Protein AF-A0A839NKX3-F1 (afdb_monomer_lite)

Structure (mmCIF, N/CA/C/O backbone):
data_AF-A0A839NKX3-F1
#
_entry.id   AF-A0A839NKX3-F1
#
loop_
_atom_site.group_PDB
_atom_site.id
_atom_site.type_symbol
_atom_site.label_atom_id
_atom_site.label_alt_id
_atom_site.label_comp_id
_atom_site.label_asym_id
_atom_site.label_entity_id
_atom_site.label_seq_id
_atom_site.pdbx_PDB_ins_code
_atom_site.Cartn_x
_atom_site.Cartn_y
_atom_site.Cartn_z
_atom_site.occupancy
_atom_site.B_iso_or_equiv
_atom_site.auth_seq_id
_atom_site.auth_comp_id
_atom_site.auth_asym_id
_atom_site.auth_atom_id
_atom_site.pdbx_PDB_model_num
ATOM 1 N N . MET A 1 1 ? 9.392 -0.066 24.716 1.00 75.69 1 MET A N 1
ATOM 2 C CA . MET A 1 1 ? 7.990 -0.095 25.186 1.00 75.69 1 MET A CA 1
ATOM 3 C C . MET A 1 1 ? 7.773 -1.454 25.825 1.00 75.69 1 MET A C 1
ATOM 5 O O . MET A 1 1 ? 8.186 -2.434 25.232 1.00 75.69 1 MET A O 1
ATOM 9 N N . LYS A 1 2 ? 7.183 -1.567 27.022 1.00 82.44 2 LYS A N 1
ATOM 10 C CA . LYS A 1 2 ? 6.993 -2.903 27.617 1.00 82.44 2 LYS A CA 1
ATOM 11 C C . LYS A 1 2 ? 5.853 -3.642 26.907 1.00 82.44 2 LYS A C 1
ATOM 13 O O . LYS A 1 2 ? 4.707 -3.212 27.022 1.00 82.44 2 LYS A O 1
ATOM 18 N N . LEU A 1 3 ? 6.182 -4.738 26.223 1.00 92.69 3 LEU A N 1
ATOM 19 C CA . LEU A 1 3 ? 5.211 -5.624 25.579 1.00 92.69 3 LEU A CA 1
ATOM 20 C C . LEU A 1 3 ? 4.560 -6.566 26.607 1.00 92.69 3 LEU A C 1
ATOM 22 O O . LEU A 1 3 ? 5.266 -7.061 27.498 1.00 92.69 3 LEU A O 1
ATOM 26 N N . PRO A 1 4 ? 3.244 -6.819 26.504 1.00 93.94 4 PRO A N 1
ATOM 27 C CA . PRO A 1 4 ? 2.511 -7.634 27.464 1.00 93.94 4 PRO A CA 1
ATOM 28 C C . PRO A 1 4 ? 2.887 -9.122 27.349 1.00 93.94 4 PRO A C 1
ATOM 30 O O . PRO A 1 4 ? 3.344 -9.601 26.307 1.00 93.94 4 PRO A O 1
ATOM 33 N N . ASN A 1 5 ? 2.706 -9.880 28.432 1.00 93.81 5 ASN A N 1
ATOM 34 C CA . ASN A 1 5 ? 3.121 -11.283 28.522 1.00 93.81 5 ASN A CA 1
ATOM 35 C C . ASN A 1 5 ? 2.379 -12.181 27.524 1.00 93.81 5 ASN A C 1
ATOM 37 O O . ASN A 1 5 ? 2.935 -13.176 27.043 1.00 93.81 5 ASN A O 1
ATOM 41 N N . HIS A 1 6 ? 1.125 -11.850 27.209 1.00 92.62 6 HIS A N 1
ATOM 42 C CA . HIS A 1 6 ? 0.335 -12.618 26.245 1.00 92.62 6 HIS A CA 1
ATOM 43 C C . HIS A 1 6 ? 0.872 -12.489 24.811 1.00 92.62 6 HIS A C 1
ATOM 45 O O . HIS A 1 6 ? 0.980 -13.509 24.129 1.00 92.62 6 HIS A O 1
ATOM 51 N N . TRP A 1 7 ? 1.371 -11.312 24.413 1.00 95.94 7 TRP A N 1
ATOM 52 C CA . TRP A 1 7 ? 2.112 -11.143 23.156 1.00 95.94 7 TRP A CA 1
ATOM 53 C C . TRP A 1 7 ? 3.421 -11.940 23.152 1.00 95.94 7 TRP A C 1
ATOM 55 O O . TRP A 1 7 ? 3.680 -12.706 22.227 1.00 95.94 7 TRP A O 1
ATOM 65 N N . GLN A 1 8 ? 4.214 -11.850 24.229 1.00 94.31 8 GLN A N 1
ATOM 66 C CA . GLN A 1 8 ? 5.489 -12.580 24.337 1.00 94.31 8 GLN A CA 1
ATOM 67 C C . GLN A 1 8 ? 5.312 -14.104 24.254 1.00 94.31 8 GLN A C 1
ATOM 69 O O . GLN A 1 8 ? 6.205 -14.828 23.808 1.00 94.31 8 GLN A O 1
ATOM 74 N N . SER A 1 9 ? 4.171 -14.608 24.724 1.00 92.88 9 SER A N 1
ATOM 75 C CA . SER A 1 9 ? 3.826 -16.028 24.652 1.00 92.88 9 SER A CA 1
ATOM 76 C C . SER A 1 9 ? 3.398 -16.427 23.240 1.00 92.88 9 SER A C 1
ATOM 78 O O . SER A 1 9 ? 3.833 -17.465 22.741 1.00 92.88 9 SER A O 1
ATOM 80 N N . PHE A 1 10 ? 2.587 -15.587 22.593 1.00 95.19 10 PHE A N 1
ATOM 81 C CA . PHE A 1 10 ? 2.154 -15.757 21.209 1.00 95.19 10 PHE A CA 1
ATOM 82 C C . PHE A 1 10 ? 3.338 -15.791 20.239 1.00 95.19 10 PHE A C 1
ATOM 84 O O . PHE A 1 10 ? 3.473 -16.752 19.477 1.00 95.19 10 PHE A O 1
ATOM 91 N N . ILE A 1 11 ? 4.233 -14.803 20.309 1.00 94.81 11 ILE A N 1
ATOM 92 C CA . ILE A 1 11 ? 5.271 -14.628 19.291 1.00 94.81 11 ILE A CA 1
ATOM 93 C C . ILE A 1 11 ? 6.255 -15.803 19.236 1.00 94.81 11 ILE A C 1
ATOM 95 O O . ILE A 1 11 ? 6.632 -16.263 18.162 1.00 94.81 11 ILE A O 1
ATOM 99 N N . LYS A 1 12 ? 6.566 -16.403 20.392 1.00 93.31 12 LYS A N 1
ATOM 100 C CA . LYS A 1 12 ? 7.398 -17.615 20.485 1.00 93.31 12 LYS A CA 1
ATOM 101 C C . LYS A 1 12 ? 6.788 -18.821 19.774 1.00 93.31 12 LYS A C 1
ATOM 103 O O . LYS A 1 12 ? 7.516 -19.735 19.392 1.00 93.31 12 LYS A O 1
ATOM 108 N N . ILE A 1 13 ? 5.462 -18.889 19.689 1.00 93.50 13 ILE A N 1
ATOM 109 C CA . ILE A 1 13 ? 4.753 -19.960 18.983 1.00 93.50 13 ILE A CA 1
ATOM 110 C C . ILE A 1 13 ? 4.661 -19.610 17.498 1.00 93.50 13 ILE A C 1
ATOM 112 O O . ILE A 1 13 ? 4.902 -20.479 16.662 1.00 93.50 13 ILE A O 1
ATOM 116 N N . PHE A 1 14 ? 4.380 -18.347 17.177 1.00 92.00 14 PHE A N 1
ATOM 117 C CA . PHE A 1 14 ? 4.330 -17.847 15.808 1.00 92.00 14 PHE A CA 1
ATOM 118 C C . PHE A 1 14 ? 5.650 -18.086 15.061 1.00 92.00 14 PHE A C 1
ATOM 120 O O . PHE A 1 14 ? 5.651 -18.778 14.046 1.00 92.00 14 PHE A O 1
ATOM 127 N N . GLN A 1 15 ? 6.780 -17.653 15.628 1.00 91.56 15 GLN A N 1
ATOM 128 C CA . GLN A 1 15 ? 8.122 -17.797 15.040 1.00 91.56 15 GLN A CA 1
ATOM 129 C C . GLN A 1 15 ? 8.577 -19.257 14.869 1.00 91.56 15 GLN A C 1
ATOM 131 O O . GLN A 1 15 ? 9.500 -19.543 14.117 1.00 91.56 15 GLN A O 1
ATOM 136 N N . LYS A 1 16 ? 7.945 -20.214 15.563 1.00 90.00 16 LYS A N 1
ATOM 137 C CA . LYS A 1 16 ? 8.195 -21.652 15.345 1.00 90.00 16 LYS A CA 1
ATOM 138 C C . LYS A 1 16 ? 7.400 -22.225 14.177 1.00 90.00 16 LYS A C 1
ATOM 140 O O . LYS A 1 16 ? 7.734 -23.304 13.696 1.00 90.00 16 LYS A O 1
ATOM 145 N N . LYS A 1 17 ? 6.299 -21.573 13.803 1.00 86.81 17 LYS A N 1
ATOM 146 C CA . LYS A 1 17 ? 5.344 -22.053 12.800 1.00 86.81 17 LYS A CA 1
ATOM 147 C C . LYS A 1 17 ? 5.499 -21.335 11.460 1.00 86.81 17 LYS A C 1
ATOM 149 O O . LYS A 1 17 ? 5.229 -21.950 10.432 1.00 86.81 17 LYS A O 1
ATOM 154 N N . PHE A 1 18 ? 5.905 -20.070 11.472 1.00 82.25 18 PHE A N 1
ATOM 155 C CA . PHE A 1 18 ? 6.025 -19.231 10.286 1.00 82.25 18 PHE A CA 1
ATOM 156 C C . PHE A 1 18 ? 7.450 -18.699 10.154 1.00 82.25 18 PHE A C 1
ATOM 158 O O . PHE A 1 18 ? 8.044 -18.263 11.134 1.00 82.25 18 PHE A O 1
ATOM 165 N N . ASN A 1 19 ? 7.961 -18.715 8.922 1.00 78.06 19 ASN A N 1
ATOM 166 C CA . ASN A 1 19 ? 9.289 -18.198 8.576 1.00 78.06 19 ASN A CA 1
ATOM 167 C C . ASN A 1 19 ? 9.216 -16.804 7.921 1.00 78.06 19 ASN A C 1
ATOM 169 O O . ASN A 1 19 ? 10.218 -16.316 7.415 1.00 78.06 19 ASN A O 1
ATOM 173 N N . SER A 1 20 ? 8.028 -16.195 7.863 1.00 77.38 20 SER A N 1
ATOM 174 C CA . SER A 1 20 ? 7.778 -14.889 7.246 1.00 77.38 20 SER A CA 1
ATOM 175 C C . SER A 1 20 ? 6.750 -14.110 8.063 1.00 77.38 20 SER A C 1
ATOM 177 O O . SER A 1 20 ? 5.910 -14.706 8.738 1.00 77.38 20 SER A O 1
ATOM 179 N N . GLU A 1 21 ? 6.847 -12.783 8.016 1.00 74.62 21 GLU A N 1
ATOM 180 C CA . GLU A 1 21 ? 5.923 -11.838 8.654 1.00 74.62 21 GLU A CA 1
ATOM 181 C C . GLU A 1 21 ? 4.587 -11.745 7.926 1.00 74.62 21 GLU A C 1
ATOM 183 O O . GLU A 1 21 ? 3.559 -11.548 8.570 1.00 74.62 21 GLU A O 1
ATOM 188 N N . ILE A 1 22 ? 4.596 -11.935 6.604 1.00 74.12 22 ILE A N 1
ATOM 189 C CA . ILE A 1 22 ? 3.387 -11.945 5.787 1.00 74.12 22 ILE A CA 1
ATOM 190 C C . ILE A 1 22 ? 2.842 -13.368 5.750 1.00 74.12 22 ILE A C 1
ATOM 192 O O . ILE A 1 22 ? 3.506 -14.316 5.316 1.00 74.12 22 ILE A O 1
ATOM 196 N N . VAL A 1 23 ? 1.609 -13.523 6.211 1.00 73.69 23 VAL A N 1
ATOM 197 C CA . VAL A 1 23 ? 0.913 -14.800 6.303 1.00 73.69 23 VAL A CA 1
ATOM 198 C C . VAL A 1 23 ? -0.450 -14.697 5.632 1.00 73.69 23 VAL A C 1
ATOM 200 O O . VAL A 1 23 ? -1.113 -13.672 5.676 1.00 73.69 23 VAL A O 1
ATOM 203 N N . TYR A 1 24 ? -0.882 -15.786 4.996 1.00 76.44 24 TYR A N 1
ATOM 204 C CA . TYR A 1 24 ? -2.232 -15.914 4.430 1.00 76.44 24 TYR A CA 1
ATOM 205 C C . TYR A 1 24 ? -2.668 -14.789 3.466 1.00 76.44 24 TYR A C 1
ATOM 207 O O . TYR A 1 24 ? -3.838 -14.424 3.443 1.00 76.44 24 TYR A O 1
ATOM 215 N N . GLY A 1 25 ? -1.759 -14.288 2.625 1.00 69.38 25 GLY A N 1
ATOM 216 C CA . GLY A 1 25 ? -2.062 -13.260 1.624 1.00 69.38 25 GLY A CA 1
ATOM 217 C C . GLY A 1 25 ? -1.332 -11.965 1.945 1.00 69.38 25 GLY A C 1
ATOM 218 O O . GLY A 1 25 ? -0.141 -11.879 1.666 1.00 69.38 25 GLY A O 1
ATOM 219 N N . SER A 1 26 ? -2.038 -11.000 2.533 1.00 70.19 26 SER A N 1
ATOM 220 C CA . SER A 1 26 ? -1.527 -9.660 2.864 1.00 70.19 26 SER A CA 1
ATOM 221 C C . SER A 1 26 ? -1.394 -9.388 4.367 1.00 70.19 26 SER A C 1
ATOM 223 O O . SER A 1 26 ? -1.008 -8.290 4.754 1.00 70.19 26 SER A O 1
ATOM 225 N N . ILE A 1 27 ? -1.712 -10.358 5.233 1.00 80.31 27 ILE A N 1
ATOM 226 C CA . ILE A 1 27 ? -1.704 -10.124 6.680 1.00 80.31 27 ILE A CA 1
ATOM 227 C C . ILE A 1 27 ? -0.265 -10.103 7.177 1.00 80.31 27 ILE A C 1
ATOM 229 O O . ILE A 1 27 ? 0.426 -11.124 7.127 1.00 80.31 27 ILE A O 1
ATOM 233 N N . ARG A 1 28 ? 0.170 -8.960 7.702 1.00 87.38 28 ARG A N 1
ATOM 234 C CA . ARG A 1 28 ? 1.503 -8.785 8.272 1.00 87.38 28 ARG A CA 1
ATOM 235 C C . ARG A 1 28 ? 1.429 -8.863 9.785 1.00 87.38 28 ARG A C 1
ATOM 237 O O . ARG A 1 28 ? 0.769 -8.049 10.414 1.00 87.38 28 ARG A O 1
ATOM 244 N N . VAL A 1 29 ? 2.123 -9.827 10.382 1.00 92.31 29 VAL A N 1
ATOM 245 C CA . VAL A 1 29 ? 2.242 -9.966 11.841 1.00 92.31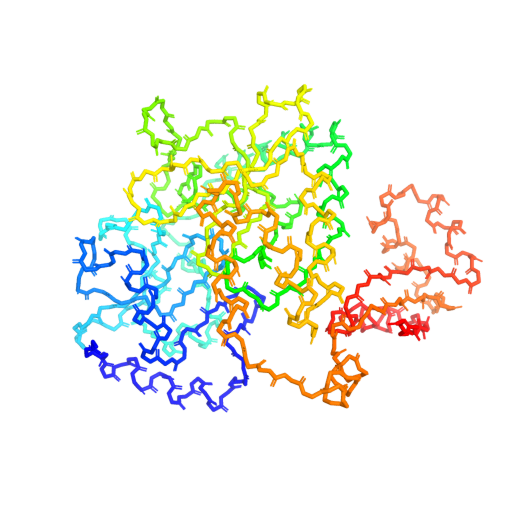 29 VAL A CA 1
ATOM 246 C C . VAL A 1 29 ? 3.575 -9.384 12.300 1.00 92.31 29 VAL A C 1
ATOM 248 O O . VAL A 1 29 ? 4.625 -9.830 11.841 1.00 92.31 29 VAL A O 1
ATOM 251 N N . PHE A 1 30 ? 3.549 -8.441 13.246 1.00 92.94 30 PHE A N 1
ATOM 252 C CA . PHE A 1 30 ? 4.764 -7.796 13.755 1.00 92.94 30 PHE A CA 1
ATOM 253 C C . PHE A 1 30 ? 5.501 -8.727 14.717 1.00 92.94 30 PHE A C 1
ATOM 255 O O . PHE A 1 30 ? 4.989 -9.082 15.788 1.00 92.94 30 PHE A O 1
ATOM 262 N N . GLN A 1 31 ? 6.699 -9.156 14.314 1.00 89.06 31 GLN A N 1
ATOM 263 C CA . GLN A 1 31 ? 7.383 -10.267 14.968 1.00 89.06 31 GLN A CA 1
ATOM 264 C C . GLN A 1 31 ? 8.278 -9.882 16.148 1.00 89.06 31 GLN A C 1
ATOM 266 O O . GLN A 1 31 ? 8.681 -10.754 16.922 1.00 89.06 31 GLN A O 1
ATOM 271 N N . ASP A 1 32 ? 8.594 -8.606 16.316 1.00 90.38 32 ASP A N 1
ATOM 272 C CA . ASP A 1 32 ? 9.504 -8.144 17.357 1.00 90.38 32 ASP A CA 1
ATOM 273 C C . ASP A 1 32 ? 9.097 -6.780 17.934 1.00 90.38 32 ASP A C 1
ATOM 275 O O . ASP A 1 32 ? 8.106 -6.161 17.546 1.00 90.38 32 ASP A O 1
ATOM 279 N N . GLU A 1 33 ? 9.837 -6.338 18.955 1.00 91.25 33 GLU A N 1
ATOM 280 C CA . GLU A 1 33 ? 9.577 -5.051 19.604 1.00 91.25 33 GLU A CA 1
ATOM 281 C C . GLU A 1 33 ? 9.893 -3.864 18.687 1.00 91.25 33 GLU A C 1
ATOM 283 O O . GLU A 1 33 ? 9.338 -2.787 18.899 1.00 91.25 33 GLU A O 1
ATOM 288 N N . GLU A 1 34 ? 10.779 -4.031 17.708 1.00 90.81 34 GLU A N 1
ATOM 289 C CA . GLU A 1 34 ? 11.196 -2.965 16.803 1.00 90.81 34 GLU A CA 1
ATOM 290 C C . GLU A 1 34 ? 10.082 -2.642 15.808 1.00 90.81 34 GLU A C 1
ATOM 292 O O . GLU A 1 34 ? 9.607 -1.506 15.810 1.00 90.81 34 GLU A O 1
ATOM 297 N N . ALA A 1 35 ? 9.549 -3.649 15.113 1.00 89.44 35 ALA A N 1
ATOM 298 C CA . ALA A 1 35 ? 8.410 -3.507 14.205 1.00 89.44 35 ALA A CA 1
ATOM 299 C C . ALA A 1 35 ? 7.177 -2.907 14.908 1.00 89.44 35 ALA A C 1
ATOM 301 O O . ALA A 1 35 ? 6.499 -2.017 14.388 1.00 89.44 35 ALA A O 1
ATOM 302 N N . ILE A 1 36 ? 6.898 -3.333 16.146 1.00 94.38 36 ILE A N 1
ATOM 303 C CA . ILE A 1 36 ? 5.786 -2.770 16.925 1.00 94.38 36 ILE A CA 1
ATOM 304 C C . ILE A 1 36 ? 6.057 -1.312 17.302 1.00 94.38 36 ILE A C 1
ATOM 306 O O . ILE A 1 36 ? 5.152 -0.483 17.212 1.00 94.38 36 ILE A O 1
ATOM 310 N N . LYS A 1 37 ? 7.269 -0.982 17.769 1.00 92.25 37 LYS A N 1
ATOM 311 C CA . LYS A 1 37 ? 7.627 0.401 18.128 1.00 92.25 37 LYS A CA 1
ATOM 312 C C . LYS A 1 37 ? 7.521 1.330 16.933 1.00 92.25 37 LYS A C 1
ATOM 314 O O . LYS A 1 37 ? 7.042 2.450 17.095 1.00 92.25 37 LYS A O 1
ATOM 319 N N . GLU A 1 38 ? 7.982 0.868 15.782 1.00 89.69 38 GLU A N 1
ATOM 320 C CA . GLU A 1 38 ? 7.923 1.587 14.521 1.00 89.69 38 GLU A CA 1
ATOM 321 C C . GLU A 1 38 ? 6.471 1.976 14.209 1.00 89.69 38 GLU A C 1
ATOM 323 O O . GLU A 1 38 ? 6.145 3.160 14.225 1.00 89.69 38 GLU A O 1
ATOM 328 N N . ARG A 1 39 ? 5.552 1.002 14.110 1.00 90.94 39 ARG A N 1
ATOM 329 C CA . ARG A 1 39 ? 4.112 1.264 13.895 1.00 90.94 39 ARG A CA 1
ATOM 330 C C . ARG A 1 39 ? 3.491 2.143 14.972 1.00 90.94 39 ARG A C 1
ATOM 332 O O . ARG A 1 39 ? 2.725 3.059 14.675 1.00 90.94 39 ARG A O 1
ATOM 339 N N . PHE A 1 40 ? 3.824 1.876 16.231 1.00 92.31 40 PHE A N 1
ATOM 340 C CA . PHE A 1 40 ? 3.328 2.645 17.367 1.00 92.31 40 PHE A CA 1
ATOM 341 C C . PHE A 1 40 ? 3.719 4.129 17.261 1.00 92.31 40 PHE A C 1
ATOM 343 O O . PHE A 1 40 ? 2.932 5.007 17.618 1.00 92.31 40 PHE A O 1
ATOM 350 N N . THR A 1 41 ? 4.917 4.412 16.748 1.00 90.31 41 THR A N 1
ATOM 351 C CA . THR A 1 41 ? 5.452 5.770 16.611 1.00 90.31 41 THR A CA 1
ATOM 352 C C . THR A 1 41 ? 4.896 6.447 15.365 1.00 90.31 41 THR A C 1
ATOM 354 O O . THR A 1 41 ? 4.323 7.529 15.481 1.00 90.31 41 THR A O 1
ATOM 357 N N . THR A 1 42 ? 4.991 5.787 14.206 1.00 87.06 42 THR A N 1
ATOM 358 C CA . THR A 1 42 ? 4.538 6.304 12.907 1.00 87.06 42 THR A CA 1
ATOM 359 C C . THR A 1 42 ? 3.068 6.713 12.947 1.00 87.06 42 THR A C 1
ATOM 361 O O . THR A 1 42 ? 2.718 7.826 12.568 1.00 87.06 42 THR A O 1
ATOM 364 N N . HIS A 1 43 ? 2.205 5.872 13.518 1.00 87.62 43 HIS A N 1
ATOM 365 C CA . HIS A 1 43 ? 0.768 6.149 13.598 1.00 87.62 43 HIS A CA 1
ATOM 366 C C . HIS A 1 43 ? 0.342 6.866 14.888 1.00 87.62 43 HIS A C 1
ATOM 368 O O . HIS A 1 43 ? -0.846 6.938 15.194 1.00 87.62 43 HIS A O 1
ATOM 374 N N . GLN A 1 44 ? 1.296 7.397 15.660 1.00 89.62 44 GLN A N 1
ATOM 375 C CA . GLN A 1 44 ? 1.036 8.200 16.859 1.00 89.62 44 GLN A CA 1
ATOM 376 C C . GLN A 1 44 ? 0.136 7.508 17.902 1.00 89.62 44 GLN A C 1
ATOM 378 O O . GLN A 1 44 ? -0.686 8.152 18.564 1.00 89.62 44 GLN A O 1
ATOM 383 N N . PHE A 1 45 ? 0.315 6.201 18.111 1.00 92.44 45 PHE A N 1
ATOM 384 C CA . PHE A 1 45 ? -0.455 5.439 19.100 1.00 92.44 45 PHE A CA 1
ATOM 385 C C . PHE A 1 45 ? -0.319 6.009 20.516 1.00 92.44 45 PHE A C 1
ATOM 387 O O . PHE A 1 45 ? -1.287 5.972 21.267 1.00 92.44 45 PHE A O 1
ATOM 394 N N . GLU A 1 46 ? 0.824 6.603 20.874 1.00 91.62 46 GLU A N 1
ATOM 395 C CA . GLU A 1 46 ? 1.000 7.283 22.170 1.00 91.62 46 GLU A CA 1
ATOM 396 C C . GLU A 1 46 ? -0.052 8.383 22.403 1.00 91.62 46 GLU A C 1
ATOM 398 O O . GLU A 1 46 ? -0.475 8.618 23.532 1.00 91.62 46 GLU A O 1
ATOM 403 N N . THR A 1 47 ? -0.496 9.049 21.335 1.00 90.25 47 THR A N 1
ATOM 404 C CA . THR A 1 47 ? -1.492 10.126 21.410 1.00 90.25 47 THR A CA 1
ATOM 405 C C . THR A 1 47 ? -2.910 9.570 21.379 1.00 90.25 47 THR A C 1
ATOM 407 O O . THR A 1 47 ? -3.761 10.001 22.157 1.00 90.25 47 THR A O 1
ATOM 410 N N . TYR A 1 48 ? -3.170 8.622 20.477 1.00 90.94 48 TYR A N 1
ATOM 411 C CA . TYR A 1 48 ? -4.528 8.190 20.152 1.00 90.94 48 TYR A CA 1
ATOM 412 C C . TYR A 1 48 ? -4.985 6.938 20.918 1.00 90.94 48 TYR A C 1
ATOM 414 O O . TYR A 1 48 ? -6.142 6.859 21.325 1.00 90.94 48 TYR A O 1
ATOM 422 N N . LEU A 1 49 ? -4.089 5.976 21.164 1.00 94.12 49 LEU A N 1
ATOM 423 C CA . LEU A 1 49 ? -4.371 4.686 21.813 1.00 94.12 49 LEU A CA 1
ATOM 424 C C . LEU A 1 49 ? -3.206 4.222 22.729 1.00 94.12 49 LEU A C 1
ATOM 426 O O . LEU A 1 49 ? -2.688 3.116 22.551 1.00 94.12 49 LEU A O 1
ATOM 430 N N . PRO A 1 50 ? -2.789 5.000 23.751 1.00 93.81 50 PRO A N 1
ATOM 431 C CA . PRO A 1 50 ? -1.554 4.747 24.522 1.00 93.81 50 PRO A CA 1
ATOM 432 C C . PRO A 1 50 ? -1.537 3.425 25.312 1.00 93.81 50 PRO A C 1
ATOM 434 O O . PRO A 1 50 ? -0.477 2.921 25.716 1.00 93.81 50 PRO A O 1
ATOM 437 N N . PHE A 1 51 ? -2.720 2.861 25.567 1.00 95.00 51 PHE A N 1
ATOM 438 C CA . PHE A 1 51 ? -2.907 1.612 26.306 1.00 95.00 51 PHE A CA 1
ATOM 439 C C . PHE A 1 51 ? -2.977 0.371 25.413 1.00 95.00 51 PHE A C 1
ATOM 441 O O . PHE A 1 51 ? -3.069 -0.737 25.944 1.00 95.00 51 PHE A O 1
ATOM 448 N N . TYR A 1 52 ? -2.881 0.534 24.094 1.00 96.25 52 TYR A N 1
ATOM 449 C CA . TYR A 1 52 ? -2.922 -0.556 23.125 1.00 96.25 52 TYR A CA 1
ATOM 450 C C . TYR A 1 52 ? -1.654 -0.564 22.280 1.00 96.25 52 TYR A C 1
ATOM 452 O O . TYR A 1 52 ? -0.989 0.457 22.131 1.00 96.25 52 TYR A O 1
ATOM 460 N N . ILE A 1 53 ? -1.293 -1.729 21.755 1.00 95.94 53 ILE A N 1
ATOM 461 C CA . ILE A 1 53 ? -0.164 -1.874 20.835 1.00 95.94 53 ILE A CA 1
ATOM 462 C C . ILE A 1 53 ? -0.625 -2.541 19.541 1.00 95.94 53 ILE A C 1
ATOM 464 O O . ILE A 1 53 ? -1.435 -3.472 19.611 1.00 95.94 53 ILE A O 1
ATOM 468 N N . PRO A 1 54 ? -0.121 -2.095 18.379 1.00 96.00 54 PRO A N 1
ATOM 469 C CA . PRO A 1 54 ? -0.373 -2.763 17.114 1.00 96.00 54 PRO A CA 1
ATOM 470 C C . PRO A 1 54 ? 0.395 -4.091 17.077 1.00 96.00 54 PRO A C 1
ATOM 472 O O . PRO A 1 54 ? 1.520 -4.182 17.570 1.00 96.00 54 PRO A O 1
ATOM 475 N N . VAL A 1 55 ? -0.228 -5.141 16.544 1.00 96.06 55 VAL A N 1
ATOM 476 C CA . VAL A 1 55 ? 0.354 -6.499 16.482 1.00 96.06 55 VAL A CA 1
ATOM 477 C C . VAL A 1 55 ? 0.314 -7.114 15.091 1.00 96.06 55 VAL A C 1
ATOM 479 O O . VAL A 1 55 ? 1.076 -8.045 14.828 1.00 96.06 55 VAL A O 1
ATOM 482 N N . ALA A 1 56 ? -0.555 -6.609 14.222 1.00 94.12 56 ALA A N 1
ATOM 483 C CA . ALA A 1 56 ? -0.618 -6.979 12.819 1.00 94.12 56 ALA A CA 1
ATOM 484 C C . ALA A 1 56 ? -1.431 -5.947 12.024 1.00 94.12 56 ALA A C 1
ATOM 486 O O . ALA A 1 56 ? -2.250 -5.243 12.615 1.00 94.12 56 ALA A O 1
ATOM 487 N N . ASP A 1 57 ? -1.269 -5.908 10.706 1.00 90.56 57 ASP A N 1
ATOM 488 C CA . ASP A 1 57 ? -2.121 -5.155 9.778 1.00 90.56 57 ASP A CA 1
ATOM 489 C C . ASP A 1 57 ? -2.495 -5.990 8.542 1.00 90.56 57 ASP A C 1
ATOM 491 O O . ASP A 1 57 ? -1.950 -7.074 8.310 1.00 90.56 57 ASP A O 1
ATOM 495 N N . ASP A 1 58 ? -3.486 -5.514 7.790 1.00 81.50 58 ASP A N 1
ATOM 496 C CA . ASP A 1 58 ? -3.949 -6.126 6.538 1.00 81.50 58 ASP A CA 1
ATOM 497 C C . ASP A 1 58 ? -3.280 -5.524 5.294 1.00 81.50 58 ASP A C 1
ATOM 499 O O . ASP A 1 58 ? -3.634 -5.883 4.166 1.00 81.50 58 ASP A O 1
ATOM 503 N N . SER A 1 59 ? -2.323 -4.610 5.500 1.00 69.25 59 SER A N 1
ATOM 504 C CA . SER A 1 59 ? -1.691 -3.770 4.476 1.00 69.25 59 SER A CA 1
ATOM 505 C C . SER A 1 59 ? -2.641 -2.821 3.710 1.00 69.25 59 SER A C 1
ATOM 507 O O . SER A 1 59 ? -2.212 -2.113 2.798 1.00 69.25 59 SER A O 1
ATOM 509 N N . GLY A 1 60 ? -3.920 -2.769 4.095 1.00 65.38 60 GLY A N 1
ATOM 510 C CA . GLY A 1 60 ? -4.993 -1.971 3.497 1.00 65.38 60 GLY A CA 1
ATOM 511 C C . GLY A 1 60 ? -5.547 -0.903 4.441 1.00 65.38 60 GLY A C 1
ATOM 512 O O . GLY A 1 60 ? -6.687 -0.490 4.290 1.00 65.38 60 GLY A O 1
ATOM 513 N N . GLY A 1 61 ? -4.769 -0.469 5.437 1.00 76.25 61 GLY A N 1
ATOM 514 C CA . GLY A 1 61 ? -5.159 0.599 6.363 1.00 76.25 61 GLY A CA 1
ATOM 515 C C . GLY A 1 61 ? -5.871 0.131 7.641 1.00 76.25 61 GLY A C 1
ATOM 516 O O . GLY A 1 61 ? -6.180 0.967 8.506 1.00 76.25 61 GLY A O 1
ATOM 517 N N . GLN A 1 62 ? -6.113 -1.175 7.811 1.00 85.81 62 GLN A N 1
ATOM 518 C CA . GLN A 1 62 ? -6.632 -1.747 9.053 1.00 85.81 62 GLN A CA 1
ATOM 519 C C . GLN A 1 62 ? -5.512 -2.314 9.926 1.00 85.81 62 GLN A C 1
ATOM 521 O O . GLN A 1 62 ? -4.497 -2.810 9.448 1.00 85.81 62 GLN A O 1
ATOM 526 N N . VAL A 1 63 ? -5.708 -2.274 11.242 1.00 92.12 63 VAL A N 1
ATOM 527 C CA . VAL A 1 63 ? -4.710 -2.719 12.215 1.00 92.12 63 VAL A CA 1
ATOM 528 C C . VAL A 1 63 ? -5.360 -3.503 13.345 1.00 92.12 63 VAL A C 1
ATOM 530 O O . VAL A 1 63 ? -6.348 -3.080 13.955 1.00 92.12 63 VAL A O 1
ATOM 533 N N . ALA A 1 64 ? -4.775 -4.659 13.639 1.00 95.62 64 ALA A N 1
ATOM 534 C CA . ALA A 1 64 ? -5.074 -5.444 14.818 1.00 95.62 64 ALA A CA 1
ATOM 535 C C . ALA A 1 64 ? -4.243 -4.927 15.997 1.00 95.62 64 ALA A C 1
ATOM 537 O O . ALA A 1 64 ? -3.015 -4.806 15.921 1.00 95.62 64 ALA A O 1
ATOM 538 N N . VAL A 1 65 ? -4.912 -4.643 17.111 1.00 96.75 65 VAL A N 1
ATOM 539 C CA . VAL A 1 65 ? -4.311 -4.105 18.331 1.00 96.75 65 VAL A CA 1
ATOM 540 C C . VAL A 1 65 ? -4.672 -4.967 19.535 1.00 96.75 65 VAL A C 1
ATOM 542 O O . VAL A 1 65 ? -5.720 -5.611 19.579 1.00 96.75 65 VAL A O 1
ATOM 545 N N . ILE A 1 66 ? -3.810 -4.964 20.546 1.00 97.38 66 ILE A N 1
ATOM 546 C CA . ILE A 1 66 ? -4.065 -5.625 21.831 1.00 97.38 66 ILE A CA 1
ATOM 547 C C . ILE A 1 66 ? -3.834 -4.671 22.992 1.00 97.38 66 ILE A C 1
ATOM 549 O O . ILE A 1 66 ? -3.041 -3.734 22.888 1.00 97.38 66 ILE A O 1
ATOM 553 N N . SER A 1 67 ? -4.482 -4.938 24.125 1.00 96.00 67 SER A N 1
ATOM 554 C CA . SER A 1 67 ? -4.234 -4.179 25.347 1.00 96.00 67 SER A CA 1
ATOM 555 C C . SER A 1 67 ? -2.833 -4.449 25.898 1.00 96.00 67 SER A C 1
ATOM 557 O O . SER A 1 67 ? -2.333 -5.580 25.905 1.00 96.00 67 SER A O 1
ATOM 559 N N . ARG A 1 68 ? -2.213 -3.398 26.443 1.00 94.38 68 ARG A N 1
ATOM 560 C CA . ARG A 1 68 ? -1.002 -3.495 27.270 1.00 94.38 68 ARG A CA 1
ATOM 561 C C . ARG A 1 68 ? -1.286 -4.104 28.646 1.00 94.38 68 ARG A C 1
ATOM 563 O O . ARG A 1 68 ? -0.341 -4.475 29.342 1.00 94.38 68 ARG A O 1
ATOM 570 N N . ASN A 1 69 ? -2.555 -4.189 29.050 1.00 93.25 69 ASN A N 1
ATOM 571 C CA . ASN A 1 69 ? -2.974 -4.872 30.267 1.00 93.25 69 ASN A CA 1
ATOM 572 C C . ASN A 1 69 ? -3.079 -6.387 30.019 1.00 93.25 69 ASN A C 1
ATOM 574 O O . ASN A 1 69 ? -3.870 -6.825 29.194 1.00 93.25 69 ASN A O 1
ATOM 578 N N . ASP A 1 70 ? -2.330 -7.193 30.776 1.00 91.19 70 ASP A N 1
ATOM 579 C CA . ASP A 1 70 ? -2.334 -8.661 30.661 1.00 91.19 70 ASP A CA 1
ATOM 580 C C . ASP A 1 70 ? -3.671 -9.329 31.045 1.00 91.19 70 ASP A C 1
ATOM 582 O O . ASP A 1 70 ? -3.880 -10.510 30.744 1.00 91.19 70 ASP A O 1
ATOM 586 N N . GLU A 1 71 ? -4.569 -8.604 31.717 1.00 92.75 71 GLU A N 1
ATOM 587 C CA . GLU A 1 71 ? -5.924 -9.081 32.015 1.00 92.75 71 GLU A CA 1
ATOM 588 C C . GLU A 1 71 ? -6.834 -9.065 30.779 1.00 92.75 71 GLU A C 1
ATOM 590 O O . GLU A 1 71 ? -7.720 -9.915 30.667 1.00 92.75 71 GLU A O 1
ATOM 595 N N . ASP A 1 72 ? -6.592 -8.151 29.834 1.00 95.75 72 ASP A N 1
ATOM 596 C CA . ASP A 1 72 ? -7.330 -8.073 28.577 1.00 95.75 72 ASP A CA 1
ATOM 597 C C . ASP A 1 72 ? -6.509 -8.661 27.429 1.00 95.75 72 ASP A C 1
ATOM 599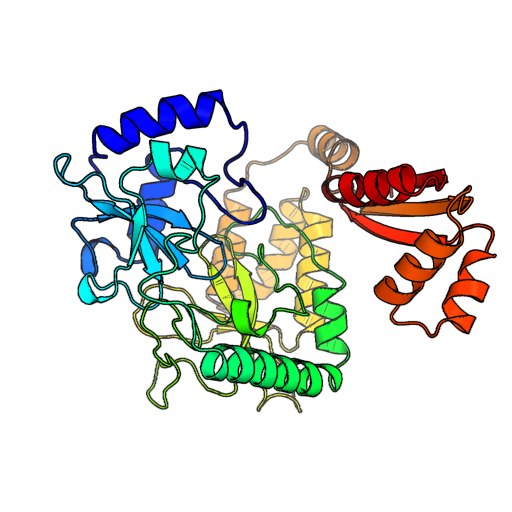 O O . ASP A 1 72 ? -5.612 -8.037 26.861 1.00 95.75 72 ASP A O 1
ATOM 603 N N . LYS A 1 73 ? -6.830 -9.909 27.096 1.00 95.81 73 LYS A N 1
ATOM 604 C CA . LYS A 1 73 ? -6.116 -10.683 26.077 1.00 95.81 73 LYS A CA 1
ATOM 605 C C . LYS A 1 73 ? -6.729 -10.565 24.690 1.00 95.81 73 LYS A C 1
ATOM 607 O O . LYS A 1 73 ? -6.175 -11.147 23.764 1.00 95.81 73 LYS A O 1
ATOM 612 N N . LYS A 1 74 ? -7.855 -9.862 24.550 1.00 96.69 74 LYS A N 1
ATOM 613 C CA . LYS A 1 74 ? -8.585 -9.777 23.285 1.00 96.69 74 LYS A CA 1
ATOM 614 C C . LYS A 1 74 ? -7.733 -9.135 22.200 1.00 96.69 74 LYS A C 1
ATOM 616 O O . LYS A 1 74 ? -6.859 -8.309 22.469 1.00 96.69 74 LYS A O 1
ATOM 621 N N . VAL A 1 75 ? -8.040 -9.516 20.969 1.00 96.50 75 VAL A N 1
ATOM 622 C CA . VAL A 1 75 ? -7.525 -8.869 19.767 1.00 96.50 75 VAL A CA 1
ATOM 623 C C . VAL A 1 75 ? -8.624 -7.964 19.237 1.00 96.50 75 VAL A C 1
ATOM 625 O O . VAL A 1 75 ? -9.758 -8.410 19.057 1.00 96.50 75 VAL A O 1
ATOM 628 N N . TYR A 1 76 ? -8.297 -6.700 19.008 1.00 95.06 76 TYR A N 1
ATOM 629 C CA . TYR A 1 76 ? -9.224 -5.700 18.499 1.00 95.06 76 TYR A CA 1
ATOM 630 C C . TYR A 1 76 ? -8.823 -5.276 17.089 1.00 95.06 76 TYR A C 1
ATOM 632 O O . TYR A 1 76 ? -7.640 -5.129 16.810 1.00 95.06 76 TYR A O 1
ATOM 640 N N . LEU A 1 77 ? -9.801 -5.044 16.223 1.00 92.12 77 LEU A N 1
ATOM 641 C CA . LEU A 1 77 ? -9.648 -4.398 14.929 1.00 92.12 77 LEU A CA 1
ATOM 642 C C . LEU A 1 77 ? -9.951 -2.912 15.063 1.00 92.12 77 LEU A C 1
ATOM 644 O O . LEU A 1 77 ? -10.974 -2.525 15.638 1.00 92.12 77 LEU A O 1
ATOM 648 N N . THR A 1 78 ? -9.096 -2.098 14.463 1.00 89.94 78 THR A N 1
ATOM 649 C CA . THR A 1 78 ? -9.349 -0.687 14.183 1.00 89.94 78 THR A CA 1
ATOM 650 C C . THR A 1 78 ? -8.720 -0.314 12.837 1.00 89.94 78 THR A C 1
ATOM 652 O O . THR A 1 78 ? -8.183 -1.170 12.139 1.00 89.94 78 THR A O 1
ATOM 655 N N . SER A 1 79 ? -8.792 0.956 12.453 1.00 85.56 79 SER A N 1
ATOM 656 C CA . SER A 1 79 ? -8.099 1.497 11.283 1.00 85.56 79 SER A CA 1
ATOM 657 C C . SER A 1 79 ? -7.102 2.565 11.707 1.00 85.56 79 SER A C 1
ATOM 659 O O . SER A 1 79 ? -7.376 3.338 12.631 1.00 85.56 79 SER A O 1
ATOM 661 N N . TYR A 1 80 ? -5.979 2.653 10.990 1.00 83.56 80 TYR A N 1
ATOM 662 C CA . TYR A 1 80 ? -5.013 3.739 11.154 1.00 83.56 80 TYR A CA 1
ATOM 663 C C . TYR A 1 80 ? -5.647 5.126 10.946 1.00 83.56 80 TYR A C 1
ATOM 665 O O . TYR A 1 80 ? -5.204 6.093 11.564 1.00 83.56 80 TYR A O 1
ATOM 673 N N . GLY A 1 81 ? -6.726 5.228 10.158 1.00 76.06 81 GLY A N 1
ATOM 674 C CA . GLY A 1 81 ? -7.482 6.468 9.960 1.00 76.06 81 GLY A CA 1
ATOM 675 C C . GLY A 1 81 ? -8.416 6.849 11.120 1.00 76.06 81 GLY A C 1
ATOM 676 O O . GLY A 1 81 ? -8.898 7.979 11.178 1.00 76.06 81 GLY A O 1
ATOM 677 N N . THR A 1 82 ? -8.696 5.937 12.060 1.00 79.75 82 THR A N 1
ATOM 678 C CA . THR A 1 82 ? -9.662 6.154 13.157 1.00 79.75 82 THR A CA 1
ATOM 679 C C . THR A 1 82 ? -9.216 5.496 14.464 1.00 79.75 82 THR A C 1
ATOM 681 O O . THR A 1 82 ? -9.936 4.671 15.037 1.00 79.75 82 THR A O 1
ATOM 684 N N . LEU A 1 83 ? -8.024 5.834 14.952 1.00 87.94 83 LEU A N 1
ATOM 685 C CA . LEU A 1 83 ? -7.467 5.281 16.190 1.00 87.94 83 LEU A CA 1
ATOM 686 C C . LEU A 1 83 ? -8.227 5.775 17.445 1.00 87.94 83 LEU A C 1
ATOM 688 O O . LEU A 1 83 ? -7.743 6.606 18.201 1.00 87.94 83 LEU A O 1
ATOM 692 N N . GLU A 1 84 ? -9.435 5.261 17.683 1.00 86.88 84 GLU A N 1
ATOM 693 C CA . GLU A 1 84 ? -10.251 5.549 18.871 1.00 86.88 84 GLU A CA 1
ATOM 694 C C . GLU A 1 84 ? -10.909 4.265 19.409 1.00 86.88 84 GLU A C 1
ATOM 696 O O . GLU A 1 84 ? -11.548 3.528 18.656 1.00 86.88 84 GLU A O 1
ATOM 701 N N . GLU A 1 85 ? -10.836 4.029 20.727 1.00 88.88 85 GLU A N 1
ATOM 702 C CA . GLU A 1 85 ? -11.348 2.799 21.372 1.00 88.88 85 GLU A CA 1
ATOM 703 C C . GLU A 1 85 ? -12.833 2.529 21.090 1.00 88.88 85 GLU A C 1
ATOM 705 O O . GLU A 1 85 ? -13.259 1.383 20.973 1.00 88.88 85 GLU A O 1
ATOM 710 N N . LYS A 1 86 ? -13.642 3.587 20.944 1.00 84.56 86 LYS A N 1
ATOM 711 C CA . LYS A 1 86 ? -15.089 3.472 20.700 1.00 84.56 86 LYS A CA 1
ATOM 712 C C . LYS A 1 86 ? -15.443 2.795 19.370 1.00 84.56 86 LYS A C 1
ATOM 714 O O . LYS A 1 86 ? -16.595 2.412 19.192 1.00 84.56 86 LYS A O 1
ATOM 719 N N . TYR A 1 87 ? -14.488 2.689 18.445 1.00 83.00 87 TYR A N 1
ATOM 720 C CA . TYR A 1 87 ? -14.669 2.023 17.156 1.00 83.00 87 TYR A CA 1
ATOM 721 C C . TYR A 1 87 ? -14.059 0.622 17.116 1.00 83.00 87 TYR A C 1
ATOM 723 O O . TYR A 1 87 ? -14.077 -0.006 16.063 1.00 83.00 87 TYR A O 1
ATOM 731 N N . PHE A 1 88 ? -13.522 0.112 18.226 1.00 89.38 88 PHE A N 1
ATOM 732 C CA . PHE A 1 88 ? -12.931 -1.220 18.237 1.00 89.38 88 PHE A CA 1
ATOM 733 C C . PHE A 1 88 ? -13.973 -2.297 17.950 1.00 89.38 88 PHE A C 1
ATOM 735 O O . PHE A 1 88 ? -15.018 -2.371 18.600 1.00 89.38 88 PHE A O 1
ATOM 742 N N . LYS A 1 89 ? -13.636 -3.200 17.028 1.00 88.62 89 LYS A N 1
ATOM 743 C CA . LYS A 1 89 ? -14.307 -4.498 16.898 1.00 88.62 89 LYS A CA 1
ATOM 744 C C . LYS A 1 89 ? -13.440 -5.565 17.544 1.00 88.62 89 LYS A C 1
ATOM 746 O O . LYS A 1 89 ? -12.233 -5.566 17.365 1.00 88.62 89 LYS A O 1
ATOM 751 N N . ILE A 1 90 ? -14.029 -6.487 18.294 1.00 91.50 90 ILE A N 1
ATOM 752 C CA . ILE A 1 90 ? -13.282 -7.632 18.833 1.00 91.50 90 ILE A CA 1
ATOM 753 C C . ILE A 1 90 ? -13.074 -8.625 17.687 1.00 91.50 90 ILE A C 1
ATOM 755 O O . ILE A 1 90 ? -14.058 -9.186 17.226 1.00 91.50 90 ILE A O 1
ATOM 759 N N . LEU A 1 91 ? -11.837 -8.848 17.239 1.00 89.81 91 LEU A N 1
ATOM 760 C CA . LEU A 1 91 ? -11.501 -9.896 16.260 1.00 89.81 91 LEU A CA 1
ATOM 761 C C . LEU A 1 91 ? -11.519 -11.277 16.895 1.00 89.81 91 LEU A C 1
ATOM 763 O O . LEU A 1 91 ? -11.962 -12.257 16.300 1.00 89.81 91 LEU A O 1
ATOM 767 N N . ASP A 1 92 ? -10.971 -11.362 18.104 1.00 92.88 92 ASP A N 1
ATOM 768 C CA . ASP A 1 92 ? -10.819 -12.635 18.777 1.00 92.88 92 ASP A CA 1
ATOM 769 C C . ASP A 1 92 ? -10.619 -12.461 20.288 1.00 92.88 92 ASP A C 1
ATOM 771 O O . ASP A 1 92 ? -10.286 -11.385 20.793 1.00 92.88 92 ASP A O 1
ATOM 775 N N . ARG A 1 93 ? -10.809 -13.551 21.030 1.00 92.44 93 ARG A N 1
ATOM 776 C CA . ARG A 1 93 ? -10.615 -13.610 22.479 1.00 92.44 93 ARG A CA 1
ATOM 777 C C . ARG A 1 93 ? -9.143 -13.556 22.887 1.00 92.44 93 ARG A C 1
ATOM 779 O O . ARG A 1 93 ? -8.865 -13.116 23.999 1.00 92.44 93 ARG A O 1
ATOM 786 N N . ASP A 1 94 ? -8.237 -14.035 22.027 1.00 95.62 94 ASP A N 1
ATOM 787 C CA . ASP A 1 94 ? -6.788 -13.983 22.232 1.00 95.62 94 ASP A CA 1
ATOM 788 C C . ASP A 1 94 ? -5.975 -14.226 20.948 1.00 95.62 94 ASP A C 1
ATOM 790 O O . ASP A 1 94 ? -6.466 -14.801 19.976 1.00 95.62 94 ASP A O 1
ATOM 794 N N . LEU A 1 95 ? -4.702 -13.812 20.962 1.00 95.88 95 LEU A N 1
ATOM 795 C CA . LEU A 1 95 ? -3.774 -13.944 19.829 1.00 95.88 95 LEU A CA 1
ATOM 796 C C . LEU A 1 95 ? -3.559 -15.393 19.359 1.00 95.88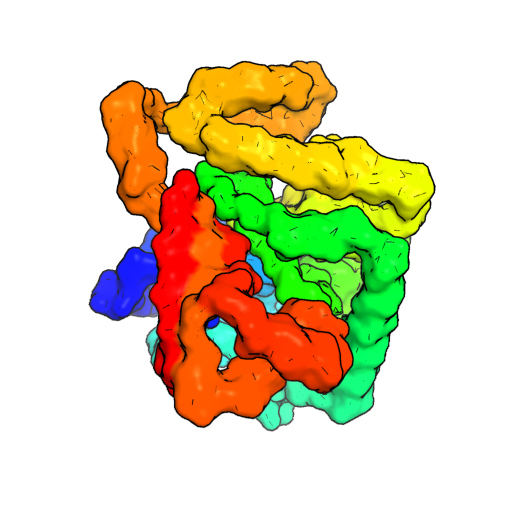 95 LEU A C 1
ATOM 798 O O . LEU A 1 95 ? -3.326 -15.631 18.174 1.00 95.88 95 LEU A O 1
ATOM 802 N N . LEU A 1 96 ? -3.605 -16.379 20.263 1.00 94.56 96 LEU A N 1
ATOM 803 C CA . LEU A 1 96 ? -3.368 -17.777 19.897 1.00 94.56 96 LEU A CA 1
ATOM 804 C C . LEU A 1 96 ? -4.573 -18.372 19.175 1.00 94.56 96 LEU A C 1
ATOM 806 O O . LEU A 1 96 ? -4.391 -19.104 18.202 1.00 94.56 96 LEU A O 1
ATOM 810 N N . HIS A 1 97 ? -5.783 -18.056 19.630 1.00 93.31 97 HIS A N 1
ATOM 811 C CA . HIS A 1 97 ? -7.011 -18.446 18.953 1.00 93.31 97 HIS A CA 1
ATOM 812 C C . HIS A 1 97 ? -7.149 -17.728 17.603 1.00 93.31 97 HIS A C 1
ATOM 814 O O . HIS A 1 97 ? -7.414 -18.385 16.595 1.00 93.31 97 HIS A O 1
ATOM 820 N N . TRP A 1 98 ? -6.814 -16.436 17.546 1.00 94.12 98 TRP A N 1
ATOM 821 C CA . TRP A 1 98 ? -6.780 -15.669 16.299 1.00 94.12 98 TRP A CA 1
ATOM 822 C C . TRP A 1 98 ? -5.827 -16.289 15.260 1.00 94.12 98 TRP A C 1
ATOM 824 O O . TRP A 1 98 ? -6.196 -16.534 14.110 1.00 94.12 98 TRP A O 1
ATOM 834 N N . MET A 1 99 ? -4.621 -16.682 15.686 1.00 91.81 99 MET A N 1
ATOM 835 C CA . MET A 1 99 ? -3.660 -17.401 14.840 1.00 91.81 99 MET A CA 1
ATOM 836 C C . MET A 1 99 ? -4.166 -18.774 14.373 1.00 91.81 99 MET A C 1
ATOM 838 O O . MET A 1 99 ? -3.873 -19.192 13.249 1.00 91.81 99 MET A O 1
ATOM 842 N N . GLN A 1 100 ? -4.891 -19.518 15.216 1.00 87.69 100 GLN A N 1
ATOM 843 C CA . GLN A 1 100 ? -5.477 -20.813 14.833 1.00 87.69 100 GLN A CA 1
ATOM 844 C C . GLN A 1 100 ? -6.511 -20.655 13.717 1.00 87.69 100 GLN A C 1
ATOM 846 O O . GLN A 1 100 ? -6.584 -21.513 12.836 1.00 87.69 100 GLN A O 1
ATOM 851 N N . ARG A 1 101 ? -7.237 -19.536 13.724 1.00 84.75 101 ARG A N 1
ATOM 852 C CA . ARG A 1 101 ? -8.209 -19.148 12.697 1.00 84.75 101 ARG A CA 1
ATOM 853 C C . ARG A 1 101 ? -7.588 -18.487 11.469 1.00 84.75 101 ARG A C 1
ATOM 855 O O . ARG A 1 101 ? -8.312 -18.131 10.555 1.00 84.75 101 ARG A O 1
ATOM 862 N N . LYS A 1 102 ? -6.252 -18.422 11.404 1.00 85.69 102 LYS A N 1
ATOM 863 C CA . LYS A 1 102 ? -5.476 -17.829 10.302 1.00 85.69 102 LYS A CA 1
ATOM 864 C C . LYS A 1 102 ? -5.592 -16.303 10.204 1.00 85.69 102 LYS A C 1
ATOM 866 O O . LYS A 1 102 ? -5.552 -15.770 9.105 1.00 85.69 102 LYS A O 1
ATOM 871 N N . PHE A 1 103 ? -5.646 -15.628 11.352 1.00 87.75 103 PHE A N 1
ATOM 872 C CA . PHE A 1 103 ? -5.620 -14.165 11.456 1.00 87.75 103 PHE A CA 1
ATOM 873 C C . PHE A 1 103 ? -6.732 -13.446 10.675 1.00 87.75 103 PHE A C 1
ATOM 875 O O . PHE A 1 103 ? -6.440 -12.509 9.938 1.00 87.75 103 PHE A O 1
ATOM 882 N N . PRO A 1 104 ? -8.003 -13.856 10.805 1.00 83.62 104 PRO A N 1
ATOM 883 C CA . PRO A 1 104 ? -9.073 -13.188 10.081 1.00 83.62 104 PRO A CA 1
ATOM 884 C C . PRO A 1 104 ? -9.182 -11.723 10.547 1.00 83.62 104 PRO A C 1
ATOM 886 O O . PRO A 1 104 ? -9.288 -11.460 11.748 1.00 83.62 104 PRO A O 1
ATOM 889 N N . PHE A 1 105 ? -9.092 -10.774 9.611 1.00 80.94 105 PHE A N 1
ATOM 890 C CA . PHE A 1 105 ? -9.410 -9.352 9.846 1.00 80.94 105 PHE A CA 1
ATOM 891 C C . PHE A 1 105 ? -10.924 -9.098 9.746 1.00 80.94 105 PHE A C 1
ATOM 893 O O . PHE A 1 105 ? -11.431 -8.048 10.127 1.00 80.94 105 PHE A O 1
ATOM 900 N N . ASP A 1 106 ? -11.668 -10.108 9.313 1.00 69.69 106 ASP A N 1
ATOM 901 C CA . ASP A 1 106 ? -13.112 -10.216 9.320 1.00 69.69 106 ASP A CA 1
ATOM 902 C C . ASP A 1 106 ? -13.593 -11.060 10.514 1.00 69.69 106 ASP A C 1
ATOM 904 O O . ASP A 1 106 ? -13.025 -12.086 10.880 1.00 69.69 106 ASP A O 1
ATOM 908 N N . ASN A 1 107 ? -14.667 -10.641 11.179 1.00 54.44 107 ASN A N 1
ATOM 909 C CA . ASN A 1 107 ? -15.179 -11.390 12.324 1.00 54.44 107 ASN A CA 1
ATOM 910 C C . ASN A 1 107 ? -16.078 -12.541 11.831 1.00 54.44 107 ASN A C 1
ATOM 912 O O . ASN A 1 107 ? -17.201 -12.284 11.401 1.00 54.44 107 ASN A O 1
ATOM 916 N N . GLU A 1 108 ? -15.632 -13.808 11.883 1.00 44.75 108 GLU A N 1
ATOM 917 C CA . GLU A 1 108 ? -16.504 -14.937 11.470 1.00 44.75 108 GLU A CA 1
ATOM 918 C C . GLU A 1 108 ? -17.694 -15.177 12.431 1.00 44.75 108 GLU A C 1
ATOM 920 O O . GLU A 1 108 ? -18.598 -15.942 12.088 1.00 44.75 108 GLU A O 1
ATOM 925 N N . ASP A 1 109 ? -17.749 -14.510 13.598 1.00 44.44 109 ASP A N 1
ATOM 926 C CA . ASP A 1 109 ? -18.949 -14.454 14.449 1.00 44.44 109 ASP A CA 1
ATOM 927 C C . ASP A 1 109 ? -19.998 -13.522 13.809 1.00 44.44 109 ASP A C 1
ATOM 929 O O . ASP A 1 109 ? -20.258 -12.390 14.223 1.00 44.44 109 ASP A O 1
ATOM 933 N N . LYS A 1 110 ? -20.606 -14.047 12.743 1.00 43.84 110 LYS A N 1
ATOM 934 C CA . LYS A 1 110 ? -21.684 -13.495 11.910 1.00 43.84 110 LYS A CA 1
ATOM 935 C C . LYS A 1 110 ? -23.015 -13.330 12.659 1.00 43.84 110 LYS A C 1
ATOM 937 O O . LYS A 1 110 ? -24.050 -13.814 12.206 1.00 43.84 110 LYS A O 1
ATOM 942 N N . GLN A 1 111 ? -23.023 -12.683 13.823 1.00 39.28 111 GLN A N 1
ATOM 943 C CA . GLN A 1 111 ? -24.280 -12.315 14.488 1.00 39.28 111 GLN A CA 1
ATOM 944 C C . GLN A 1 111 ? -24.446 -10.833 14.810 1.00 39.28 111 GLN A C 1
ATOM 946 O O . GLN A 1 111 ? -25.576 -10.441 15.084 1.00 39.28 111 GLN A O 1
ATOM 951 N N . GLU A 1 112 ? -23.418 -9.984 14.685 1.00 40.81 112 GLU A N 1
ATOM 952 C CA . GLU A 1 112 ? -23.597 -8.554 15.000 1.00 40.81 112 GLU A CA 1
ATOM 953 C C . GLU A 1 112 ? -23.186 -7.546 13.919 1.00 40.81 112 GLU A C 1
ATOM 955 O O . GLU A 1 112 ? -23.476 -6.373 14.105 1.00 40.81 112 GLU A O 1
ATOM 960 N N . ASN A 1 113 ? -22.608 -7.940 12.774 1.00 46.66 113 ASN A N 1
ATOM 961 C CA . ASN A 1 113 ? -22.337 -7.010 11.657 1.00 46.66 113 ASN A CA 1
ATOM 962 C C . ASN A 1 113 ? -22.218 -7.724 10.290 1.00 46.66 113 ASN A C 1
ATOM 964 O O . ASN A 1 113 ? -21.272 -7.474 9.546 1.00 46.66 113 ASN A O 1
ATOM 968 N N . GLU A 1 114 ? -23.136 -8.631 9.929 1.00 47.19 114 GLU A N 1
ATOM 969 C CA . GLU A 1 114 ? -23.289 -8.912 8.493 1.00 47.19 114 GLU A CA 1
ATOM 970 C C . GLU A 1 114 ? -23.866 -7.646 7.856 1.00 47.19 114 GLU A C 1
ATOM 972 O O . GLU A 1 114 ? -24.936 -7.189 8.269 1.00 47.19 114 GLU A O 1
ATOM 977 N N . LEU A 1 115 ? -23.142 -7.067 6.886 1.00 57.09 115 LEU A N 1
ATOM 978 C CA . LEU A 1 115 ? -23.721 -6.080 5.980 1.00 57.09 115 LEU A CA 1
ATOM 979 C C . LEU A 1 115 ? -25.066 -6.647 5.533 1.00 57.09 115 LEU A C 1
ATOM 981 O O . LEU A 1 115 ? -25.142 -7.796 5.084 1.00 57.09 115 LEU A O 1
ATOM 985 N N . THR A 1 116 ? -26.142 -5.884 5.708 1.00 69.44 116 THR A N 1
ATOM 986 C CA . THR A 1 116 ? -27.446 -6.327 5.220 1.00 69.44 116 THR A CA 1
ATOM 987 C C . THR A 1 116 ? -27.320 -6.641 3.730 1.00 69.44 116 THR A C 1
ATOM 989 O O . THR A 1 116 ? -26.466 -6.085 3.039 1.00 69.44 116 THR A O 1
ATOM 992 N N . ALA A 1 117 ? -28.180 -7.508 3.193 1.00 72.56 117 ALA A N 1
ATOM 993 C CA . ALA A 1 117 ? -28.185 -7.768 1.751 1.00 72.56 117 ALA A CA 1
ATOM 994 C C . ALA A 1 117 ? -28.268 -6.463 0.927 1.00 72.56 117 ALA A C 1
ATOM 996 O O . ALA A 1 117 ? -27.717 -6.386 -0.166 1.00 72.56 117 ALA A O 1
ATOM 997 N N . GLU A 1 118 ? -28.904 -5.425 1.481 1.00 74.50 118 GLU A N 1
ATOM 998 C CA . GLU A 1 118 ? -28.946 -4.077 0.911 1.00 74.50 118 GLU A CA 1
ATOM 999 C C . GLU A 1 118 ? -27.586 -3.366 0.966 1.00 74.50 118 GLU A C 1
ATOM 1001 O O . GLU A 1 118 ? -27.163 -2.801 -0.037 1.00 74.50 118 GLU A O 1
ATOM 1006 N N . GLN A 1 119 ? -26.871 -3.417 2.094 1.00 71.56 119 GLN A N 1
ATOM 1007 C CA . GLN A 1 119 ? -25.532 -2.831 2.222 1.00 71.56 119 GLN A CA 1
ATOM 1008 C C . GLN A 1 119 ? -24.501 -3.551 1.344 1.00 71.56 119 GLN A C 1
ATOM 1010 O O . GLN A 1 119 ? -23.693 -2.897 0.691 1.00 71.56 119 GLN A O 1
ATOM 1015 N N . GLN A 1 120 ? -24.564 -4.883 1.273 1.00 72.44 120 GLN A N 1
ATOM 1016 C CA . GLN A 1 120 ? -23.717 -5.679 0.386 1.00 72.44 120 GLN A CA 1
ATOM 1017 C C . GLN A 1 120 ? -23.987 -5.339 -1.086 1.00 72.44 120 GLN A C 1
ATOM 1019 O O . GLN A 1 120 ? -23.052 -5.100 -1.847 1.00 72.44 120 GLN A O 1
ATOM 1024 N N . ALA A 1 121 ? -25.261 -5.244 -1.482 1.00 78.81 121 ALA A N 1
ATOM 1025 C CA . ALA A 1 121 ? -25.632 -4.835 -2.834 1.00 78.81 121 ALA A CA 1
ATOM 1026 C C . ALA A 1 121 ? -25.199 -3.391 -3.151 1.00 78.81 121 ALA A C 1
ATOM 1028 O O . ALA A 1 121 ? -24.796 -3.118 -4.282 1.00 78.81 121 ALA A O 1
ATOM 1029 N N . SER A 1 122 ? -25.248 -2.478 -2.171 1.00 82.19 122 SER A N 1
ATOM 1030 C CA . SER A 1 122 ? -24.723 -1.111 -2.317 1.00 82.19 122 SER A CA 1
ATOM 1031 C C . SER A 1 122 ? -23.222 -1.133 -2.580 1.00 82.19 122 SER A C 1
ATOM 1033 O O . SER A 1 122 ? -22.775 -0.567 -3.572 1.00 82.19 122 SER A O 1
ATOM 1035 N N . PHE A 1 123 ? -22.460 -1.862 -1.760 1.00 80.88 123 PHE A N 1
ATOM 1036 C CA . PHE A 1 123 ? -21.010 -1.982 -1.903 1.00 80.88 123 PHE A CA 1
ATOM 1037 C C . PHE A 1 123 ? -20.612 -2.579 -3.260 1.00 80.88 123 PHE A C 1
ATOM 1039 O O . PHE A 1 123 ? -19.741 -2.056 -3.952 1.00 80.88 123 PHE A O 1
ATOM 1046 N N . GLU A 1 124 ? -21.286 -3.648 -3.692 1.00 82.00 124 GLU A N 1
ATOM 1047 C CA . GLU A 1 124 ? -21.064 -4.252 -5.010 1.00 82.00 124 GLU A CA 1
ATOM 1048 C C . GLU A 1 124 ? -21.408 -3.287 -6.153 1.00 82.00 124 GLU A C 1
ATOM 1050 O O . GLU A 1 124 ? -20.688 -3.229 -7.153 1.00 82.00 124 GLU A O 1
ATOM 1055 N N . SER A 1 125 ? -22.482 -2.506 -6.005 1.00 86.88 125 SER A N 1
ATOM 1056 C CA . SER A 1 125 ? -22.883 -1.490 -6.980 1.00 86.88 125 SER A CA 1
ATOM 1057 C C . SER A 1 125 ? -21.870 -0.347 -7.068 1.00 86.88 125 SER A C 1
ATOM 1059 O O . SER A 1 125 ? -21.527 0.076 -8.172 1.00 86.88 125 SER A O 1
ATOM 1061 N N . GLU A 1 126 ? -21.374 0.141 -5.934 1.00 88.19 126 GLU A N 1
ATOM 1062 C CA . GLU A 1 126 ? -20.355 1.193 -5.861 1.00 88.19 126 GLU A CA 1
ATOM 1063 C C . GLU A 1 126 ? -19.025 0.716 -6.451 1.00 88.19 126 GLU A C 1
ATOM 1065 O O . GLU A 1 126 ? -18.452 1.389 -7.308 1.00 88.19 126 GLU A O 1
ATOM 1070 N N . ASN A 1 127 ? -18.574 -0.489 -6.089 1.00 87.06 127 ASN A N 1
ATOM 1071 C CA . ASN A 1 127 ? -17.355 -1.073 -6.644 1.00 87.06 127 ASN A CA 1
ATOM 1072 C C . ASN A 1 127 ? -17.473 -1.271 -8.162 1.00 87.06 127 ASN A C 1
ATOM 1074 O O . ASN A 1 127 ? -16.539 -0.981 -8.908 1.00 87.06 127 ASN A O 1
ATOM 1078 N N . LYS A 1 128 ? -18.643 -1.704 -8.646 1.00 89.50 128 LYS A N 1
ATOM 1079 C CA . LYS A 1 128 ? -18.910 -1.811 -10.082 1.00 89.50 128 LYS A CA 1
ATOM 1080 C C . LYS A 1 128 ? -18.857 -0.449 -10.777 1.00 89.50 128 LYS A C 1
ATOM 1082 O O . LYS A 1 128 ? -18.270 -0.353 -11.851 1.00 89.50 128 LYS A O 1
ATOM 1087 N N . HIS A 1 129 ? -19.442 0.588 -10.183 1.00 92.00 129 HIS A N 1
ATOM 1088 C CA . HIS A 1 129 ? -19.391 1.935 -10.746 1.00 92.00 129 HIS A CA 1
ATOM 1089 C C . HIS A 1 129 ? -17.950 2.456 -10.830 1.00 92.00 129 HIS A C 1
ATOM 1091 O O . HIS A 1 129 ? -17.533 2.963 -11.872 1.00 92.00 129 HIS A O 1
ATOM 1097 N N . LEU A 1 130 ? -17.162 2.245 -9.774 1.00 90.94 130 LEU A N 1
ATOM 1098 C CA . LEU A 1 130 ? -15.751 2.610 -9.743 1.00 90.94 130 LEU A CA 1
ATOM 1099 C C . LEU A 1 130 ? -14.947 1.875 -10.831 1.00 90.94 130 LEU A C 1
ATOM 1101 O O . LEU A 1 130 ? -14.156 2.490 -11.547 1.00 90.94 130 LEU A O 1
ATOM 1105 N N . LEU A 1 131 ? -15.199 0.577 -11.017 1.00 89.69 131 LEU A N 1
ATOM 1106 C CA . LEU A 1 131 ? -14.608 -0.220 -12.095 1.00 89.69 131 LEU A CA 1
ATOM 1107 C C . LEU A 1 131 ? -14.980 0.298 -13.493 1.00 89.69 131 LEU A C 1
ATOM 1109 O O . LEU A 1 131 ? -14.126 0.338 -14.380 1.00 89.69 131 LEU A O 1
ATOM 1113 N N . GLU A 1 132 ? -16.235 0.702 -13.704 1.00 91.56 132 GLU A N 1
ATOM 1114 C CA . GLU A 1 132 ? -16.697 1.295 -14.966 1.00 91.56 132 GLU A CA 1
ATOM 1115 C C . GLU A 1 132 ? -16.027 2.646 -15.244 1.00 91.56 132 GLU A C 1
ATOM 1117 O O . GLU A 1 132 ? -15.650 2.921 -16.385 1.00 91.56 132 GLU A O 1
ATOM 1122 N N . GLN A 1 133 ? -15.841 3.476 -14.215 1.00 91.62 133 GLN A N 1
ATOM 1123 C CA . GLN A 1 133 ? -15.135 4.752 -14.320 1.00 91.62 133 GLN A CA 1
ATOM 1124 C C . GLN A 1 133 ? -13.663 4.543 -14.686 1.00 91.62 133 GLN A C 1
ATOM 1126 O O . GLN A 1 133 ? -13.162 5.135 -15.639 1.00 91.62 133 GLN A O 1
ATOM 1131 N N . ILE A 1 134 ? -12.977 3.643 -13.988 1.00 91.00 134 ILE A N 1
ATOM 1132 C CA . ILE A 1 134 ? -11.560 3.339 -14.219 1.00 91.00 134 ILE A CA 1
ATOM 1133 C C . ILE A 1 134 ? -11.324 2.659 -15.562 1.00 91.00 134 ILE A C 1
ATOM 1135 O O . ILE A 1 134 ? -10.301 2.896 -16.201 1.00 91.00 134 ILE A O 1
ATOM 1139 N N . GLY A 1 135 ? -12.285 1.863 -16.035 1.00 87.25 135 GLY A N 1
ATOM 1140 C CA . GLY A 1 135 ? -12.244 1.246 -17.360 1.00 87.25 135 GLY A CA 1
ATOM 1141 C C . GLY A 1 135 ? -12.103 2.249 -18.512 1.00 87.25 135 GLY A C 1
ATOM 1142 O O . GLY A 1 135 ? -11.704 1.858 -19.608 1.00 87.25 135 GLY A O 1
ATOM 1143 N N . GLN A 1 136 ? -12.381 3.533 -18.271 1.00 90.25 136 GLN A N 1
ATOM 1144 C CA . GLN A 1 136 ? -12.211 4.620 -19.240 1.00 90.25 136 GLN A CA 1
ATOM 1145 C C . GLN A 1 136 ? -10.758 5.112 -19.339 1.00 90.25 136 GLN A C 1
ATOM 1147 O O . GLN A 1 136 ? -10.428 5.838 -20.276 1.00 90.25 136 GLN A O 1
ATOM 1152 N N . PHE A 1 137 ? -9.882 4.696 -18.418 1.00 91.19 137 PHE A N 1
ATOM 1153 C CA . PHE A 1 137 ? -8.509 5.180 -18.289 1.00 91.19 137 PHE A CA 1
ATOM 1154 C C . PHE A 1 137 ? -7.497 4.026 -18.403 1.00 91.19 137 PHE A C 1
ATOM 1156 O O . PHE A 1 137 ? -7.107 3.423 -17.399 1.00 91.19 137 PHE A O 1
ATOM 1163 N N . PRO A 1 138 ? -7.016 3.711 -19.624 1.00 88.25 138 PRO A N 1
ATOM 1164 C CA . PRO A 1 138 ? -6.075 2.613 -19.843 1.00 88.25 138 PRO A CA 1
ATOM 1165 C C . PRO A 1 138 ? -4.770 2.717 -19.043 1.00 88.25 138 PRO A C 1
ATOM 1167 O O . PRO A 1 138 ? -4.203 1.687 -18.691 1.00 88.25 138 PRO A O 1
ATOM 1170 N N . SER A 1 139 ? -4.297 3.929 -18.735 1.00 89.31 139 SER A N 1
ATOM 1171 C CA . SER A 1 139 ? -3.078 4.150 -17.941 1.00 89.31 139 SER A CA 1
ATOM 1172 C C . SER A 1 139 ? -3.182 3.566 -16.528 1.00 89.31 139 SER A C 1
ATOM 1174 O O . SER A 1 139 ? -2.234 2.940 -16.062 1.00 89.31 139 SER A O 1
ATOM 1176 N N . LEU A 1 140 ? -4.347 3.665 -15.878 1.00 89.62 140 LEU A N 1
ATOM 1177 C CA . LEU A 1 140 ? -4.580 3.078 -14.552 1.00 89.62 140 LEU A CA 1
ATOM 1178 C C . LEU A 1 140 ? -4.582 1.548 -14.601 1.00 89.62 140 LEU A C 1
ATOM 1180 O O . LEU A 1 140 ? -3.922 0.890 -13.802 1.00 89.62 140 LEU A O 1
ATOM 1184 N N . LEU A 1 141 ? -5.266 0.967 -15.589 1.00 87.25 141 LEU A N 1
ATOM 1185 C CA . LEU A 1 141 ? -5.263 -0.486 -15.778 1.00 87.25 141 LEU A CA 1
ATOM 1186 C C . LEU A 1 141 ? -3.854 -1.013 -16.081 1.00 87.25 141 LEU A C 1
ATOM 1188 O O . LEU A 1 141 ? -3.471 -2.072 -15.591 1.00 87.25 141 LEU A O 1
ATOM 1192 N N . ASN A 1 142 ? -3.075 -0.278 -16.876 1.00 85.44 142 ASN A N 1
ATOM 1193 C CA . ASN A 1 142 ? -1.695 -0.640 -17.186 1.00 85.44 142 ASN A CA 1
ATOM 1194 C C . ASN A 1 142 ? -0.790 -0.579 -15.952 1.00 85.44 142 ASN A C 1
ATOM 1196 O O . ASN A 1 142 ? 0.014 -1.491 -15.776 1.00 85.44 142 ASN A O 1
ATOM 1200 N N . PHE A 1 143 ? -0.957 0.434 -15.098 1.00 88.00 143 PHE A N 1
ATOM 1201 C CA . PHE A 1 143 ? -0.232 0.563 -13.833 1.00 88.00 143 PHE A CA 1
ATOM 1202 C C . PHE A 1 143 ? -0.403 -0.681 -12.951 1.00 88.00 143 PHE A C 1
ATOM 1204 O O . PHE A 1 143 ? 0.578 -1.331 -12.600 1.00 88.00 143 PHE A O 1
ATOM 1211 N N . TRP A 1 144 ? -1.642 -1.112 -12.688 1.00 84.00 144 TRP A N 1
ATOM 1212 C CA . TRP A 1 144 ? -1.881 -2.311 -11.868 1.00 84.00 144 TRP A CA 1
ATOM 1213 C C . TRP A 1 144 ? -1.494 -3.630 -12.543 1.00 84.00 144 TRP A C 1
ATOM 1215 O O . TRP A 1 144 ? -1.259 -4.623 -11.860 1.00 84.00 144 TRP A O 1
ATOM 1225 N N . ASN A 1 145 ? -1.386 -3.662 -13.873 1.00 78.25 145 ASN A N 1
ATOM 1226 C CA . ASN A 1 145 ? -0.850 -4.825 -14.584 1.00 78.25 145 ASN A CA 1
ATOM 1227 C C . ASN A 1 145 ? 0.684 -4.923 -14.502 1.00 78.25 145 ASN A C 1
ATOM 1229 O O . ASN A 1 145 ? 1.247 -5.938 -14.915 1.00 78.25 145 ASN A O 1
ATOM 1233 N N . GLN A 1 146 ? 1.367 -3.880 -14.024 1.00 71.69 146 GLN A N 1
ATOM 1234 C CA . GLN A 1 146 ? 2.823 -3.775 -14.008 1.00 71.69 146 GLN A CA 1
ATOM 1235 C C . GLN A 1 146 ? 3.316 -3.357 -12.619 1.00 71.69 146 GLN A C 1
ATOM 1237 O O . GLN A 1 146 ? 3.881 -2.292 -12.430 1.00 71.69 146 GLN A O 1
ATOM 1242 N N . THR A 1 147 ? 3.132 -4.196 -11.610 1.00 72.12 147 THR A N 1
ATOM 1243 C CA . THR A 1 147 ? 3.622 -3.890 -10.258 1.00 72.12 147 THR A CA 1
ATOM 1244 C C . THR A 1 147 ? 5.063 -4.361 -10.073 1.00 72.12 147 THR A C 1
ATOM 1246 O O . THR A 1 147 ? 5.392 -5.493 -10.438 1.00 72.12 147 THR A O 1
ATOM 1249 N N . TYR A 1 148 ? 5.902 -3.539 -9.445 1.00 68.69 148 TYR A N 1
ATOM 1250 C CA . TYR A 1 148 ? 7.255 -3.922 -9.037 1.00 68.69 148 TYR A CA 1
ATOM 1251 C C . TYR A 1 148 ? 7.300 -4.090 -7.523 1.00 68.69 148 TYR A C 1
ATOM 1253 O O . TYR A 1 148 ? 6.873 -3.198 -6.798 1.00 68.69 148 TYR A O 1
ATOM 1261 N N . SER A 1 149 ? 7.843 -5.209 -7.045 1.00 62.53 149 SER A N 1
ATOM 1262 C CA . SER A 1 149 ? 8.175 -5.353 -5.628 1.00 62.53 149 SER A CA 1
ATOM 1263 C C . SER A 1 149 ? 9.556 -4.760 -5.407 1.00 62.53 149 SER A C 1
ATOM 1265 O O . SER A 1 149 ? 10.546 -5.297 -5.908 1.00 62.53 149 SER A O 1
ATOM 1267 N N . ILE A 1 150 ? 9.622 -3.649 -4.686 1.00 69.31 150 ILE A N 1
ATOM 1268 C CA . ILE A 1 150 ? 10.869 -2.958 -4.376 1.00 69.31 150 ILE A CA 1
ATOM 1269 C C . ILE A 1 150 ? 11.058 -3.025 -2.866 1.00 69.31 150 ILE A C 1
ATOM 1271 O O . ILE A 1 150 ? 10.169 -2.640 -2.114 1.00 69.31 150 ILE A O 1
ATOM 1275 N N . GLU A 1 151 ? 12.205 -3.530 -2.418 1.00 66.75 151 GLU A N 1
ATOM 1276 C CA . GLU A 1 151 ? 12.538 -3.604 -0.994 1.00 66.75 151 GLU A CA 1
ATOM 1277 C C . GLU A 1 151 ? 12.954 -2.213 -0.495 1.00 66.75 151 GLU A C 1
ATOM 1279 O O . GLU A 1 151 ? 14.131 -1.871 -0.424 1.00 66.75 151 GLU A O 1
ATOM 1284 N N . ASN A 1 152 ? 11.957 -1.372 -0.225 1.00 78.62 152 ASN A N 1
ATOM 1285 C CA . ASN A 1 152 ? 12.109 -0.055 0.380 1.00 78.62 152 ASN A CA 1
ATOM 1286 C C . ASN A 1 152 ? 10.797 0.301 1.084 1.00 78.62 152 ASN A C 1
ATOM 1288 O O . ASN A 1 152 ? 9.747 0.329 0.446 1.00 78.62 152 ASN A O 1
ATOM 1292 N N . LEU A 1 153 ? 10.864 0.586 2.384 1.00 79.56 153 LEU A N 1
ATOM 1293 C CA . LEU A 1 153 ? 9.679 0.770 3.227 1.00 79.56 153 LEU A CA 1
ATOM 1294 C C . LEU A 1 153 ? 8.793 1.946 2.783 1.00 79.56 153 LEU A C 1
ATOM 1296 O O . LEU A 1 153 ? 7.590 1.942 3.039 1.00 79.56 153 LEU A O 1
ATOM 1300 N N . CYS A 1 154 ? 9.366 2.937 2.100 1.00 88.06 154 CYS A N 1
ATOM 1301 C CA . CYS A 1 154 ? 8.644 4.123 1.652 1.00 88.06 154 CYS A CA 1
ATOM 1302 C C . CYS A 1 154 ? 7.924 3.907 0.315 1.00 88.06 154 CYS A C 1
ATOM 1304 O O . CYS A 1 154 ? 6.949 4.602 0.036 1.00 88.06 154 CYS A O 1
ATOM 1306 N N . LEU A 1 155 ? 8.401 2.988 -0.531 1.00 90.69 155 LEU A N 1
ATOM 1307 C CA . LEU A 1 155 ? 7.869 2.777 -1.879 1.00 90.69 155 LEU A CA 1
ATOM 1308 C C . LEU A 1 155 ? 6.591 1.919 -1.867 1.00 90.69 155 LEU A C 1
ATOM 1310 O O . LEU A 1 155 ? 6.329 1.217 -0.890 1.00 90.69 155 LEU A O 1
ATOM 1314 N N . PRO A 1 156 ? 5.778 1.963 -2.942 1.00 89.19 156 PRO A N 1
ATOM 1315 C CA . PRO A 1 156 ? 4.597 1.116 -3.058 1.00 89.19 156 PRO A CA 1
ATOM 1316 C C . PRO A 1 156 ? 4.932 -0.369 -2.879 1.00 89.19 156 PRO A C 1
ATOM 1318 O O . PRO A 1 156 ? 5.765 -0.915 -3.601 1.00 89.19 156 PRO A O 1
ATOM 1321 N N . GLU A 1 157 ? 4.234 -1.018 -1.952 1.00 81.06 157 GLU A N 1
ATOM 1322 C CA . GLU A 1 157 ? 4.349 -2.454 -1.682 1.00 81.06 157 GLU A CA 1
ATOM 1323 C C . GLU A 1 157 ? 3.020 -3.168 -1.960 1.00 81.06 157 GLU A C 1
ATOM 1325 O O . GLU A 1 157 ? 2.999 -4.277 -2.496 1.00 81.06 157 GLU A O 1
ATOM 1330 N N . ASN A 1 158 ? 1.901 -2.504 -1.659 1.00 79.94 158 ASN A N 1
ATOM 1331 C CA . ASN A 1 158 ? 0.568 -3.078 -1.759 1.00 79.94 158 ASN A CA 1
ATOM 1332 C C . ASN A 1 158 ? -0.221 -2.410 -2.877 1.00 79.94 158 ASN A C 1
ATOM 1334 O O . ASN A 1 158 ? -0.286 -1.184 -2.973 1.00 79.94 158 ASN A O 1
ATOM 1338 N N . PHE A 1 159 ? -0.864 -3.230 -3.699 1.00 83.88 159 PHE A N 1
ATOM 1339 C CA . PHE A 1 159 ? -1.683 -2.785 -4.817 1.00 83.88 159 PHE A CA 1
ATOM 1340 C C . PHE A 1 159 ? -3.076 -3.405 -4.708 1.00 83.88 159 PHE A C 1
ATOM 1342 O O . PHE A 1 159 ? -3.202 -4.555 -4.271 1.00 83.88 159 PHE A O 1
ATOM 1349 N N . PRO A 1 160 ? -4.129 -2.686 -5.123 1.00 78.19 160 PRO A N 1
ATOM 1350 C CA . PRO A 1 160 ? -5.476 -3.217 -5.093 1.00 78.19 160 PRO A CA 1
ATOM 1351 C C . PRO A 1 160 ? -5.623 -4.401 -6.047 1.00 78.19 160 PRO A C 1
ATOM 1353 O O . PRO A 1 160 ? -5.156 -4.385 -7.189 1.00 78.19 160 PRO A O 1
ATOM 1356 N N . VAL A 1 161 ? -6.391 -5.400 -5.618 1.00 76.50 161 VAL A N 1
ATOM 1357 C CA . VAL A 1 161 ? -7.005 -6.336 -6.560 1.00 76.50 161 VAL A CA 1
ATOM 1358 C C . VAL A 1 161 ? -8.072 -5.553 -7.314 1.00 76.50 161 VAL A C 1
ATOM 1360 O O . VAL A 1 161 ? -9.038 -5.107 -6.703 1.00 76.50 161 VAL A O 1
ATOM 1363 N N . VAL A 1 162 ? -7.905 -5.381 -8.629 1.00 78.06 162 VAL A N 1
ATOM 1364 C CA . VAL A 1 162 ? -8.762 -4.501 -9.449 1.00 78.06 162 VAL A CA 1
ATOM 1365 C C . VAL A 1 162 ? -10.253 -4.779 -9.226 1.00 78.06 162 VAL A C 1
ATOM 1367 O O . VAL A 1 162 ? -11.012 -3.849 -8.989 1.00 78.06 162 VAL A O 1
ATOM 1370 N N . ASP A 1 163 ? -10.670 -6.048 -9.200 1.00 75.69 163 ASP A N 1
ATOM 1371 C CA . ASP A 1 163 ? -12.080 -6.427 -9.006 1.00 75.69 163 ASP A CA 1
ATOM 1372 C C . ASP A 1 163 ? -12.632 -6.099 -7.598 1.00 75.69 163 ASP A C 1
ATOM 1374 O O . ASP A 1 163 ? -13.842 -6.156 -7.386 1.00 75.69 163 ASP A O 1
ATOM 1378 N N . GLN A 1 164 ? -11.773 -5.743 -6.639 1.00 77.19 164 GLN A N 1
ATOM 1379 C CA . GLN A 1 164 ? -12.106 -5.391 -5.252 1.00 77.19 164 GLN A CA 1
ATOM 1380 C C . GLN A 1 164 ? -11.579 -3.999 -4.869 1.00 77.19 164 GLN A C 1
ATOM 1382 O O . GLN A 1 164 ? -11.280 -3.735 -3.706 1.00 77.19 164 GLN A O 1
ATOM 1387 N N . LEU A 1 165 ? -11.445 -3.098 -5.841 1.00 83.81 165 LEU A N 1
ATOM 1388 C CA . LEU A 1 165 ? -10.800 -1.805 -5.638 1.00 83.81 165 LEU A CA 1
ATOM 1389 C C . LEU A 1 165 ? -11.442 -0.954 -4.537 1.00 83.81 165 LEU A C 1
ATOM 1391 O O . LEU A 1 165 ? -10.720 -0.277 -3.806 1.00 83.81 165 LEU A O 1
ATOM 1395 N N . LEU A 1 166 ? -12.772 -1.004 -4.395 1.00 86.62 166 LEU A N 1
ATOM 1396 C CA . LEU A 1 166 ? -13.466 -0.280 -3.332 1.00 86.62 166 LEU A CA 1
ATOM 1397 C C . LEU A 1 166 ? -12.983 -0.733 -1.950 1.00 86.62 166 LEU A C 1
ATOM 1399 O O . LEU A 1 166 ? -12.767 0.109 -1.089 1.00 86.62 166 LEU A O 1
ATOM 1403 N N . ALA A 1 167 ? -12.736 -2.033 -1.753 1.00 81.62 167 ALA A N 1
ATOM 1404 C CA . ALA A 1 167 ? -12.242 -2.561 -0.480 1.00 81.62 167 ALA A CA 1
ATOM 1405 C C . ALA A 1 167 ? -10.858 -2.001 -0.115 1.00 81.62 167 ALA A C 1
ATOM 1407 O O . ALA A 1 167 ? -10.586 -1.775 1.056 1.00 81.62 167 ALA A O 1
ATOM 1408 N N . PHE A 1 168 ? -10.019 -1.694 -1.108 1.00 85.56 168 PHE A N 1
ATOM 1409 C CA . PHE A 1 168 ? -8.704 -1.082 -0.894 1.00 85.56 168 PHE A CA 1
ATOM 1410 C C . PHE A 1 168 ? -8.773 0.391 -0.447 1.00 85.56 168 PHE A C 1
ATOM 1412 O O . PHE A 1 168 ? -7.761 0.970 -0.074 1.00 85.56 168 PHE A O 1
ATOM 1419 N N . GLN A 1 169 ? -9.955 1.016 -0.500 1.00 89.19 169 GLN A N 1
ATOM 1420 C CA . GLN A 1 169 ? -10.166 2.383 -0.010 1.00 89.19 169 GLN A CA 1
ATOM 1421 C C . GLN A 1 169 ? -10.587 2.424 1.469 1.00 89.19 169 GLN A C 1
ATOM 1423 O O . GLN A 1 169 ? -10.746 3.516 2.030 1.00 89.19 169 GLN A O 1
ATOM 1428 N N . ASP A 1 170 ? -10.794 1.260 2.094 1.00 85.25 170 ASP A N 1
ATOM 1429 C CA . ASP A 1 170 ? -11.104 1.157 3.517 1.00 85.25 170 ASP A CA 1
ATOM 1430 C C . ASP A 1 170 ? -9.932 1.690 4.353 1.00 85.25 170 ASP A C 1
ATOM 1432 O O . ASP A 1 170 ? -8.770 1.524 4.012 1.00 85.25 170 ASP A O 1
ATOM 1436 N N . GLY A 1 171 ? -10.235 2.425 5.416 1.00 80.75 171 GLY A N 1
ATOM 1437 C CA . GLY A 1 171 ? -9.254 3.168 6.207 1.00 80.75 171 GLY A CA 1
ATOM 1438 C C . GLY A 1 171 ? -8.831 4.525 5.631 1.00 80.75 171 GLY A C 1
ATOM 1439 O O . GLY A 1 171 ? -8.286 5.337 6.382 1.00 80.75 171 GLY A O 1
ATOM 1440 N N . TYR A 1 172 ? -9.157 4.821 4.366 1.00 87.56 172 TYR A N 1
ATOM 1441 C CA . TYR A 1 172 ? -8.863 6.103 3.707 1.00 87.56 172 TYR A CA 1
ATOM 1442 C C . TYR A 1 172 ? -10.121 6.926 3.432 1.00 87.56 172 TYR A C 1
ATOM 1444 O O . TYR A 1 172 ? -10.313 7.992 4.016 1.00 87.56 172 TYR A O 1
ATOM 1452 N N . ALA A 1 173 ? -10.984 6.421 2.545 1.00 87.12 173 ALA A N 1
ATOM 1453 C CA . ALA A 1 173 ? -12.193 7.101 2.082 1.00 87.12 173 ALA A CA 1
ATOM 1454 C C . ALA A 1 173 ? -13.409 6.755 2.951 1.00 87.12 173 ALA A C 1
ATOM 1456 O O . ALA A 1 173 ? -14.314 7.567 3.155 1.00 87.12 173 ALA A O 1
ATOM 1457 N N . PHE A 1 174 ? -13.425 5.553 3.513 1.00 82.44 174 PHE A N 1
ATOM 1458 C CA . PHE A 1 174 ? -14.445 5.098 4.446 1.00 82.44 174 PHE A CA 1
ATOM 1459 C C . PHE A 1 174 ? -13.840 4.134 5.456 1.00 82.44 174 PHE A C 1
ATOM 1461 O O . PHE A 1 174 ? -12.671 3.779 5.382 1.00 82.44 174 PHE A O 1
ATOM 1468 N N . ASN A 1 175 ? -14.644 3.750 6.437 1.00 75.38 175 ASN A N 1
ATOM 1469 C CA . ASN A 1 175 ? -14.269 2.799 7.457 1.00 75.38 175 ASN A CA 1
ATOM 1470 C C . ASN A 1 175 ? -15.386 1.765 7.629 1.00 75.38 175 ASN A C 1
ATOM 1472 O O . ASN A 1 175 ? -16.472 2.108 8.111 1.00 75.38 175 ASN A O 1
ATOM 1476 N N . THR A 1 176 ? -15.130 0.506 7.271 1.00 69.12 176 THR A N 1
ATOM 1477 C CA . THR A 1 176 ? -16.106 -0.594 7.438 1.00 69.12 176 THR A CA 1
ATOM 1478 C C . THR A 1 176 ? -16.292 -1.005 8.899 1.00 69.12 176 THR A C 1
ATOM 1480 O O . THR A 1 176 ? -17.361 -1.475 9.308 1.00 69.12 176 THR A O 1
ATOM 1483 N N . VAL A 1 177 ? -15.279 -0.782 9.737 1.00 61.94 177 VAL A N 1
ATOM 1484 C CA . VAL A 1 177 ? -15.333 -0.999 11.185 1.00 61.94 177 VAL A CA 1
ATOM 1485 C C . VAL A 1 177 ? -16.368 -0.057 11.811 1.00 61.94 177 VAL A C 1
ATOM 1487 O O . VAL A 1 177 ? -17.337 -0.505 12.420 1.00 61.94 177 VAL A O 1
ATOM 1490 N N . ALA A 1 178 ? -16.235 1.242 11.575 1.00 59.84 178 ALA A N 1
ATOM 1491 C CA . ALA A 1 178 ? -17.120 2.277 12.092 1.00 59.84 178 ALA A CA 1
ATOM 1492 C C . ALA A 1 178 ? -18.383 2.504 11.237 1.00 59.84 178 ALA A C 1
ATOM 1494 O O . ALA A 1 178 ? -19.240 3.289 11.641 1.00 59.84 178 ALA A O 1
ATOM 1495 N N . SER A 1 179 ? -18.499 1.856 10.068 1.00 68.06 179 SER A N 1
ATOM 1496 C CA . SER A 1 179 ? -19.544 2.115 9.057 1.00 68.06 179 SER A CA 1
ATOM 1497 C C . SER A 1 179 ? -19.689 3.609 8.737 1.00 68.06 179 SER A C 1
ATOM 1499 O O . SER A 1 179 ? -20.790 4.162 8.731 1.00 68.06 179 SER A O 1
ATOM 1501 N N . LYS A 1 180 ? -18.556 4.289 8.538 1.00 73.94 180 LYS A N 1
ATOM 1502 C CA . LYS A 1 180 ? -18.490 5.751 8.446 1.00 73.94 180 LYS A CA 1
ATOM 1503 C C . LYS A 1 180 ? -17.709 6.181 7.210 1.00 73.94 180 LYS A C 1
ATOM 1505 O O . LYS A 1 180 ? -16.633 5.654 6.957 1.00 73.94 180 LYS A O 1
ATOM 1510 N N . SER A 1 181 ? -18.213 7.187 6.496 1.00 83.44 181 SER A N 1
ATOM 1511 C CA . SER A 1 181 ? -17.405 7.905 5.508 1.00 83.44 181 SER A CA 1
ATOM 1512 C C . SER A 1 181 ? -16.305 8.711 6.208 1.00 83.44 181 SER A C 1
ATOM 1514 O O . SER A 1 181 ? -16.546 9.370 7.228 1.00 83.44 181 SER A O 1
ATOM 1516 N N . LEU A 1 182 ? -15.093 8.626 5.670 1.00 82.88 182 LEU A N 1
ATOM 1517 C CA . LEU A 1 182 ? -13.937 9.429 6.065 1.00 82.88 182 LEU A CA 1
ATOM 1518 C C . LEU A 1 182 ? -13.696 10.585 5.081 1.00 82.88 182 LEU A C 1
ATOM 1520 O O . LEU A 1 182 ? -12.816 11.412 5.314 1.00 82.88 182 LEU A O 1
ATOM 1524 N N . ILE A 1 183 ? -14.503 10.664 4.018 1.00 87.88 183 ILE A N 1
ATOM 1525 C CA . ILE A 1 183 ? -14.491 11.770 3.069 1.00 87.88 183 ILE A CA 1
ATOM 1526 C C . ILE A 1 183 ? -15.035 13.037 3.731 1.00 87.88 183 ILE A C 1
ATOM 1528 O O . ILE A 1 183 ? -16.039 13.011 4.453 1.00 87.88 183 ILE A O 1
ATOM 1532 N N . GLY A 1 184 ? -14.406 14.167 3.431 1.00 86.94 184 GLY A N 1
ATOM 1533 C CA . GLY A 1 184 ? -14.881 15.473 3.852 1.00 86.94 184 GLY A CA 1
ATOM 1534 C C . GLY A 1 184 ? -14.354 16.608 2.981 1.00 86.94 184 GLY A C 1
ATOM 1535 O O . GLY A 1 184 ? -13.549 16.418 2.073 1.00 86.94 184 GLY A O 1
ATOM 1536 N N . GLU A 1 185 ? -14.855 17.812 3.249 1.00 86.69 185 GLU A N 1
ATOM 1537 C CA . GLU A 1 185 ? -14.504 19.027 2.503 1.00 86.69 185 GLU A CA 1
ATOM 1538 C C . GLU A 1 185 ? -13.479 19.901 3.241 1.00 86.69 185 GLU A C 1
ATOM 1540 O O . GLU A 1 185 ? -13.048 20.931 2.716 1.00 86.69 185 GLU A O 1
ATOM 1545 N N . LYS A 1 186 ? -13.106 19.552 4.481 1.00 86.62 186 LYS A N 1
ATOM 1546 C CA . LYS A 1 186 ? -12.173 20.368 5.261 1.00 86.62 186 LYS A CA 1
ATOM 1547 C C . LYS A 1 186 ? -10.744 20.107 4.817 1.00 86.62 186 LYS A C 1
ATOM 1549 O O . LYS A 1 186 ? -10.389 19.052 4.304 1.00 86.62 186 LYS A O 1
ATOM 1554 N N . GLU A 1 187 ? -9.890 21.089 5.072 1.00 82.94 187 GLU A N 1
ATOM 1555 C CA . GLU A 1 187 ? -8.459 20.938 4.856 1.00 82.94 187 GLU A CA 1
ATOM 1556 C C . GLU A 1 187 ? -7.900 19.776 5.693 1.00 82.94 187 GLU A C 1
ATOM 1558 O O . GLU A 1 187 ? -7.944 19.804 6.929 1.00 82.94 187 GLU A O 1
ATOM 1563 N N . GLY A 1 188 ? -7.345 18.781 5.001 1.00 83.69 188 GLY A N 1
ATOM 1564 C CA . GLY A 1 188 ? -6.843 17.547 5.596 1.00 83.69 188 GLY A CA 1
ATOM 1565 C C . GLY A 1 188 ? -7.824 16.375 5.557 1.00 83.69 188 GLY A C 1
ATOM 1566 O O . GLY A 1 188 ? -7.425 15.272 5.911 1.00 83.69 188 GLY A O 1
ATOM 1567 N N . ASP A 1 189 ? -9.068 16.564 5.120 1.00 88.12 189 ASP A N 1
ATOM 1568 C CA . ASP A 1 189 ? -9.978 15.441 4.894 1.00 88.12 189 ASP A CA 1
ATOM 1569 C C . ASP A 1 189 ? -9.590 14.688 3.609 1.00 88.12 189 ASP A C 1
ATOM 1571 O O . ASP A 1 189 ? -9.009 15.259 2.679 1.00 88.12 189 ASP A O 1
ATOM 1575 N N . PHE A 1 190 ? -9.920 13.395 3.552 1.00 90.69 190 PHE A N 1
ATOM 1576 C CA . PHE A 1 190 ? -9.818 12.638 2.306 1.00 90.69 190 PHE A CA 1
ATOM 1577 C C . PHE A 1 190 ? -10.917 13.141 1.364 1.00 90.69 190 PHE A C 1
ATOM 1579 O O . PHE A 1 190 ? -12.032 13.415 1.814 1.00 90.69 190 PHE A O 1
ATOM 1586 N N . LYS A 1 191 ? -10.630 13.303 0.072 1.00 92.88 191 LYS A N 1
ATOM 1587 C CA . LYS A 1 191 ? -11.609 13.865 -0.871 1.00 92.88 191 LYS A CA 1
ATOM 1588 C C . LYS A 1 191 ? -12.352 12.772 -1.624 1.00 92.88 191 LYS A C 1
ATOM 1590 O O . LYS A 1 191 ? -11.795 11.720 -1.903 1.00 92.88 191 LYS A O 1
ATOM 1595 N N . GLU A 1 192 ? -13.593 13.059 -2.013 1.00 92.00 192 GLU A N 1
ATOM 1596 C CA . GLU A 1 192 ? -14.430 12.135 -2.793 1.00 92.00 192 GLU A CA 1
ATOM 1597 C C . GLU A 1 192 ? -13.803 11.766 -4.142 1.00 92.00 192 GLU A C 1
ATOM 1599 O O . GLU A 1 192 ? -13.924 10.639 -4.606 1.00 92.00 192 GLU A O 1
ATOM 1604 N N . SER A 1 193 ? -13.102 12.713 -4.766 1.00 94.00 193 SER A N 1
ATOM 1605 C CA . SER A 1 193 ? -12.444 12.501 -6.052 1.00 94.00 193 SER A CA 1
ATOM 1606 C C . SER A 1 193 ? -11.110 11.761 -5.943 1.00 94.00 193 SER A C 1
ATOM 1608 O O . SER A 1 193 ? -10.510 11.463 -6.975 1.00 94.00 193 SER A O 1
ATOM 1610 N N . TRP A 1 194 ? -10.621 11.476 -4.733 1.00 95.56 194 TRP A N 1
ATOM 1611 C CA . TRP A 1 194 ? -9.352 10.783 -4.543 1.00 95.56 194 TRP A CA 1
ATOM 1612 C C . TRP A 1 194 ? -9.519 9.274 -4.614 1.00 95.56 194 TRP A C 1
ATOM 1614 O O . TRP A 1 194 ? -10.453 8.705 -4.055 1.00 95.56 194 TRP A O 1
ATOM 1624 N N . LEU A 1 195 ? -8.563 8.627 -5.272 1.00 95.56 195 LEU A N 1
ATOM 1625 C CA . LEU A 1 195 ? -8.495 7.178 -5.379 1.00 95.56 195 LEU A CA 1
ATOM 1626 C C . LEU A 1 195 ? -7.107 6.697 -4.982 1.00 95.56 195 LEU A C 1
ATOM 1628 O O . LEU A 1 195 ? -6.131 7.018 -5.660 1.00 95.56 195 LEU A O 1
ATOM 1632 N N . VAL A 1 196 ? -7.029 5.882 -3.930 1.00 95.31 196 VAL A N 1
ATOM 1633 C CA . VAL A 1 196 ? -5.803 5.178 -3.549 1.00 95.31 196 VAL A CA 1
ATOM 1634 C C . VAL A 1 196 ? -5.514 4.087 -4.575 1.00 95.31 196 VAL A C 1
ATOM 1636 O O . VAL A 1 196 ? -6.341 3.205 -4.817 1.00 95.31 196 VAL A O 1
ATOM 1639 N N . ILE A 1 197 ? -4.332 4.159 -5.184 1.00 94.25 197 ILE A N 1
ATOM 1640 C CA . ILE A 1 197 ? -3.864 3.258 -6.243 1.00 94.25 197 ILE A CA 1
ATOM 1641 C C . ILE A 1 197 ? -2.780 2.287 -5.765 1.00 94.25 197 ILE A C 1
ATOM 1643 O O . ILE A 1 197 ? -2.565 1.269 -6.421 1.00 94.25 197 ILE A O 1
ATOM 1647 N N . ALA A 1 198 ? -2.116 2.582 -4.645 1.00 91.75 198 ALA A N 1
ATOM 1648 C CA . ALA A 1 198 ? -1.186 1.695 -3.949 1.00 91.75 198 ALA A CA 1
ATOM 1649 C C . ALA A 1 198 ? -0.955 2.187 -2.509 1.00 91.75 198 ALA A C 1
ATOM 1651 O O . ALA A 1 198 ? -1.284 3.333 -2.198 1.00 91.75 198 ALA A O 1
ATOM 1652 N N . SER A 1 199 ? -0.346 1.368 -1.654 1.00 88.62 199 SER A N 1
ATOM 1653 C CA . SER A 1 199 ? 0.162 1.797 -0.346 1.00 88.62 199 SER A CA 1
ATOM 1654 C C . SER A 1 199 ? 1.567 1.256 -0.069 1.00 88.62 199 SER A C 1
ATOM 1656 O O . SER A 1 199 ? 1.971 0.236 -0.638 1.00 88.62 199 SER A O 1
ATOM 1658 N N . ASN A 1 200 ? 2.345 1.959 0.758 1.00 87.69 200 ASN A N 1
ATOM 1659 C CA . ASN A 1 200 ? 3.656 1.479 1.212 1.00 87.69 200 ASN A CA 1
ATOM 1660 C C . ASN A 1 200 ? 3.532 0.527 2.419 1.00 87.69 200 ASN A C 1
ATOM 1662 O O . ASN A 1 200 ? 2.434 0.176 2.858 1.00 87.69 200 ASN A O 1
ATOM 1666 N N . TYR A 1 201 ? 4.677 0.142 2.982 1.00 81.81 201 TYR A N 1
ATOM 1667 C CA . TYR A 1 201 ? 4.779 -0.704 4.173 1.00 81.81 201 TYR A CA 1
ATOM 1668 C C . TYR A 1 201 ? 4.033 -0.142 5.397 1.00 81.81 201 TYR A C 1
ATOM 1670 O O . TYR A 1 201 ? 3.476 -0.903 6.191 1.00 81.81 201 TYR A O 1
ATOM 1678 N N . PHE A 1 202 ? 3.986 1.183 5.547 1.00 84.06 202 PHE A N 1
ATOM 1679 C CA . PHE A 1 202 ? 3.274 1.898 6.614 1.00 84.06 202 PHE A CA 1
ATOM 1680 C C . PHE A 1 202 ? 1.798 2.150 6.298 1.00 84.06 202 PHE A C 1
ATOM 1682 O O . PHE A 1 202 ? 1.136 2.907 7.001 1.00 84.06 202 PHE A O 1
ATOM 1689 N N . ALA A 1 203 ? 1.280 1.535 5.237 1.00 84.19 203 ALA A N 1
ATOM 1690 C CA . ALA A 1 203 ? -0.026 1.813 4.666 1.00 84.19 203 ALA A CA 1
ATOM 1691 C C . ALA A 1 203 ? -0.188 3.238 4.103 1.00 84.19 203 ALA A C 1
ATOM 1693 O O . ALA A 1 203 ? -1.300 3.573 3.717 1.00 84.19 203 ALA A O 1
ATOM 1694 N N . ASP A 1 204 ? 0.862 4.057 3.951 1.00 90.69 204 ASP A N 1
ATOM 1695 C CA . ASP A 1 204 ? 0.777 5.388 3.323 1.00 90.69 204 ASP A CA 1
ATOM 1696 C C . ASP A 1 204 ? 0.240 5.325 1.901 1.00 90.69 204 ASP A C 1
ATOM 1698 O O . ASP A 1 204 ? 0.756 4.535 1.106 1.00 90.69 204 ASP A O 1
ATOM 1702 N N . PRO A 1 205 ? -0.795 6.118 1.551 1.00 93.69 205 PRO A N 1
ATOM 1703 C CA . PRO A 1 205 ? -1.468 5.964 0.287 1.00 93.69 205 PRO A CA 1
ATOM 1704 C C . PRO A 1 205 ? -0.706 6.713 -0.802 1.00 93.69 205 PRO A C 1
ATOM 1706 O O . PRO A 1 205 ? -0.379 7.896 -0.677 1.00 93.69 205 PRO A O 1
ATOM 1709 N N . PHE A 1 206 ? -0.536 6.037 -1.928 1.00 96.00 206 PHE A N 1
ATOM 1710 C CA . PHE A 1 206 ? -0.334 6.670 -3.218 1.00 96.00 206 PHE A CA 1
ATOM 1711 C C . PHE A 1 206 ? -1.692 6.784 -3.885 1.00 96.00 206 PHE A C 1
ATOM 1713 O O . PHE A 1 206 ? -2.396 5.784 -4.032 1.00 96.00 206 PHE A O 1
ATOM 1720 N N . PHE A 1 207 ? -2.081 7.986 -4.284 1.00 97.19 207 PHE A N 1
ATOM 1721 C CA . PHE A 1 207 ? -3.414 8.248 -4.804 1.00 97.19 207 PHE A CA 1
ATOM 1722 C C . PHE A 1 207 ? -3.393 9.238 -5.963 1.00 97.19 207 PHE A C 1
ATOM 1724 O O . PHE A 1 207 ? -2.438 9.988 -6.161 1.00 97.19 207 PHE A O 1
ATOM 1731 N N . ILE A 1 208 ? -4.471 9.221 -6.736 1.00 97.62 208 ILE A N 1
ATOM 1732 C CA . ILE A 1 208 ? -4.750 10.183 -7.804 1.00 97.62 208 ILE A CA 1
ATOM 1733 C C . ILE A 1 208 ? -6.008 10.979 -7.456 1.00 97.62 208 ILE A C 1
ATOM 1735 O O . ILE A 1 208 ? -6.800 10.548 -6.617 1.00 97.62 208 ILE A O 1
ATOM 1739 N N . ASP A 1 209 ? -6.217 12.106 -8.129 1.00 96.31 209 ASP A N 1
ATOM 1740 C CA . ASP A 1 209 ? -7.473 12.856 -8.094 1.00 96.31 209 ASP A CA 1
ATOM 1741 C C . ASP A 1 209 ? -8.175 12.721 -9.453 1.00 96.31 209 ASP A C 1
ATOM 1743 O O . ASP A 1 209 ? -7.592 13.026 -10.495 1.00 96.31 209 ASP A O 1
ATOM 1747 N N . PHE A 1 210 ? -9.428 12.263 -9.474 1.00 94.88 210 PHE A N 1
ATOM 1748 C CA . PHE A 1 210 ? -10.205 12.154 -10.711 1.00 94.88 210 PHE A CA 1
ATOM 1749 C C . PHE A 1 210 ? -10.442 13.505 -11.398 1.00 94.88 210 PHE A C 1
ATOM 1751 O O . PHE A 1 210 ? -10.627 13.546 -12.619 1.00 94.88 210 PHE A O 1
ATOM 1758 N N . ASN A 1 211 ? -10.388 14.606 -10.645 1.00 94.44 211 ASN A N 1
ATOM 1759 C CA . ASN A 1 211 ? -10.474 15.948 -11.214 1.00 94.44 211 ASN A CA 1
ATOM 1760 C C . ASN A 1 211 ? -9.237 16.307 -12.056 1.00 94.44 211 ASN A C 1
ATOM 1762 O O . ASN A 1 211 ? -9.347 17.140 -12.951 1.00 94.44 211 ASN A O 1
ATOM 1766 N N . ASP A 1 212 ? -8.106 15.624 -11.849 1.00 93.56 212 ASP A N 1
ATOM 1767 C CA . ASP A 1 212 ? -6.846 15.846 -12.572 1.00 93.56 212 ASP A CA 1
ATOM 1768 C C . ASP A 1 212 ? -6.710 14.910 -13.796 1.00 93.56 212 ASP A C 1
ATOM 1770 O O . ASP A 1 212 ? -5.611 14.633 -14.289 1.00 93.56 212 ASP A O 1
ATOM 1774 N N . SER A 1 213 ? -7.830 14.389 -14.314 1.00 88.94 213 SER A N 1
ATOM 1775 C CA . SER A 1 213 ? -7.845 13.491 -15.482 1.00 88.94 213 SER A CA 1
ATOM 1776 C C . SER A 1 213 ? -7.282 14.139 -16.756 1.00 88.94 213 SER A C 1
ATOM 1778 O O . SER A 1 213 ? -6.641 13.456 -17.556 1.00 88.94 213 SER A O 1
ATOM 1780 N N . GLU A 1 214 ? -7.435 15.458 -16.924 1.00 87.69 214 GLU A N 1
ATOM 1781 C CA . GLU A 1 214 ? -6.824 16.218 -18.029 1.00 87.69 214 GLU A CA 1
ATOM 1782 C C . GLU A 1 214 ? -5.302 16.399 -17.865 1.00 87.69 214 GLU A C 1
ATOM 1784 O O . GLU A 1 214 ? -4.596 16.658 -18.841 1.00 87.69 214 GLU A O 1
ATOM 1789 N N . GLU A 1 215 ? -4.772 16.201 -16.654 1.00 87.75 215 GLU A N 1
ATOM 1790 C CA . GLU A 1 215 ? -3.342 16.287 -16.328 1.00 87.75 215 GLU A CA 1
ATOM 1791 C C . GLU A 1 215 ? -2.653 14.909 -16.324 1.00 87.75 215 GLU A C 1
ATOM 1793 O O . GLU A 1 215 ? -1.545 14.757 -15.815 1.00 87.75 215 GLU A O 1
ATOM 1798 N N . ASN A 1 216 ? -3.275 13.895 -16.938 1.00 88.56 216 ASN A N 1
ATOM 1799 C CA . ASN A 1 216 ? -2.787 12.510 -16.990 1.00 88.56 216 ASN A CA 1
ATOM 1800 C C . ASN A 1 216 ? -2.603 11.859 -15.607 1.00 88.56 216 ASN A C 1
ATOM 1802 O O . ASN A 1 216 ? -1.706 11.028 -15.434 1.00 88.56 216 ASN A O 1
ATOM 1806 N N . PHE A 1 217 ? -3.460 12.209 -14.643 1.00 95.75 217 PHE A N 1
ATOM 1807 C CA . PHE A 1 217 ? -3.443 11.680 -13.278 1.00 95.75 217 PHE A CA 1
ATOM 1808 C C . PHE A 1 217 ? -2.073 11.811 -12.597 1.00 95.75 217 PHE A C 1
ATOM 1810 O O . PHE A 1 217 ? -1.345 10.821 -12.465 1.00 95.75 217 PHE A O 1
ATOM 1817 N N . PRO A 1 218 ? -1.689 13.014 -12.144 1.00 97.50 218 PRO A N 1
ATOM 1818 C CA . PRO A 1 218 ? -0.574 13.162 -11.223 1.00 97.50 218 PRO A CA 1
ATOM 1819 C C . PRO A 1 218 ? -0.736 12.227 -10.020 1.00 97.50 218 PRO A C 1
ATOM 1821 O O . PRO A 1 218 ? -1.845 12.022 -9.525 1.00 97.50 218 PRO A O 1
ATOM 1824 N N . VAL A 1 219 ? 0.376 11.654 -9.558 1.00 98.19 219 VAL A N 1
ATOM 1825 C CA . VAL A 1 219 ? 0.372 10.763 -8.393 1.00 98.19 219 VAL A CA 1
ATOM 1826 C C . VAL A 1 219 ? 0.790 11.559 -7.175 1.00 98.19 219 VAL A C 1
ATOM 1828 O O . VAL A 1 219 ? 1.827 12.233 -7.179 1.00 98.19 219 VAL A O 1
ATOM 1831 N N . TYR A 1 220 ? -0.014 11.446 -6.130 1.00 97.75 220 TYR A N 1
ATOM 1832 C CA . TYR A 1 220 ? 0.210 12.048 -4.832 1.00 97.75 220 TYR A CA 1
ATOM 1833 C C . TYR A 1 220 ? 0.495 10.976 -3.786 1.00 97.75 220 TYR A C 1
ATOM 1835 O O . TYR A 1 220 ? 0.059 9.835 -3.905 1.00 97.75 220 TYR A O 1
ATOM 1843 N N . PHE A 1 221 ? 1.218 11.376 -2.753 1.00 96.00 221 PHE A N 1
ATOM 1844 C CA . PHE A 1 221 ? 1.512 10.604 -1.557 1.00 96.00 221 PHE A CA 1
ATOM 1845 C C . PHE A 1 221 ? 1.073 11.400 -0.324 1.00 96.00 221 PHE A C 1
ATOM 1847 O O . PHE A 1 221 ? 1.076 12.634 -0.358 1.00 96.00 221 PHE A O 1
ATOM 1854 N N . ALA A 1 222 ? 0.713 10.727 0.767 1.00 93.00 222 ALA A N 1
ATOM 1855 C CA . ALA A 1 222 ? 0.492 11.380 2.055 1.00 93.00 222 ALA A CA 1
ATOM 1856 C C . ALA A 1 222 ? 0.916 10.477 3.220 1.00 93.00 222 ALA A C 1
ATOM 1858 O O . ALA A 1 222 ? 0.537 9.316 3.278 1.00 93.00 222 ALA A O 1
ATOM 1859 N N . PHE A 1 223 ? 1.632 11.024 4.198 1.00 87.50 223 PHE A N 1
ATOM 1860 C CA . PHE A 1 223 ? 1.955 10.287 5.421 1.00 87.50 223 PHE A CA 1
ATOM 1861 C C . PHE A 1 223 ? 0.708 10.016 6.276 1.00 87.50 223 PHE A C 1
ATOM 1863 O O . PHE A 1 223 ? -0.108 10.918 6.505 1.00 87.50 223 PHE A O 1
ATOM 1870 N N . HIS A 1 224 ? 0.595 8.805 6.816 1.00 74.69 224 HIS A N 1
ATOM 1871 C CA . HIS A 1 224 ? -0.374 8.457 7.849 1.00 74.69 224 HIS A CA 1
ATOM 1872 C C . HIS A 1 224 ? -0.051 9.146 9.160 1.00 74.69 224 HIS A C 1
ATOM 1874 O O . HIS A 1 224 ? 1.086 9.484 9.475 1.00 74.69 224 HIS A O 1
ATOM 1880 N N . GLY A 1 225 ? -1.088 9.278 9.986 1.00 60.44 225 GLY A N 1
ATOM 1881 C CA . GLY A 1 225 ? -0.901 9.519 11.410 1.00 60.44 225 GLY A CA 1
ATOM 1882 C C . GLY A 1 225 ? -0.903 10.981 11.833 1.00 60.44 225 GLY A C 1
ATOM 1883 O O . GLY A 1 225 ? -0.692 11.235 13.005 1.00 60.44 225 GLY A O 1
ATOM 1884 N N . THR A 1 226 ? -1.201 11.952 10.961 1.00 55.75 226 THR A N 1
ATOM 1885 C CA . THR A 1 226 ? -1.311 13.372 11.383 1.00 55.75 226 THR A CA 1
ATOM 1886 C C . THR A 1 226 ? -2.750 13.855 11.612 1.00 55.75 226 THR A C 1
ATOM 1888 O O . THR A 1 226 ? -2.990 15.044 11.833 1.00 55.75 226 THR A O 1
ATOM 1891 N N . GLY A 1 227 ? -3.733 12.949 11.532 1.00 66.62 227 GLY A N 1
ATOM 1892 C CA . GLY A 1 227 ? -5.162 13.288 11.572 1.00 66.62 227 GLY A CA 1
ATOM 1893 C C . GLY A 1 227 ? -5.635 14.135 10.380 1.00 66.62 227 GLY A C 1
ATOM 1894 O O . GLY A 1 227 ? -6.758 14.636 10.404 1.00 66.62 227 GLY A O 1
ATOM 1895 N N . LYS A 1 228 ? -4.771 14.322 9.373 1.00 80.31 228 LYS A N 1
ATOM 1896 C CA . LYS A 1 228 ? -5.001 15.060 8.132 1.00 80.31 228 LYS A CA 1
ATOM 1897 C C . LYS A 1 228 ? -4.231 14.407 6.985 1.00 80.31 228 LYS A C 1
ATOM 1899 O O . LYS A 1 228 ? -3.099 13.972 7.166 1.00 80.31 228 LYS A O 1
ATOM 1904 N N . TRP A 1 229 ? -4.795 14.431 5.789 1.00 89.00 229 TRP A N 1
ATOM 1905 C CA . TRP A 1 229 ? -4.117 14.068 4.553 1.00 89.00 229 TRP A CA 1
ATOM 1906 C C . TRP A 1 229 ? -3.509 15.315 3.914 1.00 89.00 229 TRP A C 1
ATOM 1908 O O . TRP A 1 229 ? -4.225 16.224 3.491 1.00 89.00 229 TRP A O 1
ATOM 1918 N N . LYS A 1 230 ? -2.176 15.373 3.858 1.00 91.56 230 LYS A N 1
ATOM 1919 C CA . LYS A 1 230 ? -1.419 16.431 3.176 1.00 91.56 230 LYS A CA 1
ATOM 1920 C C . LYS A 1 230 ? -0.811 15.848 1.892 1.00 91.56 230 LYS A C 1
ATOM 1922 O O . LYS A 1 230 ? 0.201 15.159 1.991 1.00 91.56 230 LYS A O 1
ATOM 1927 N N . PRO A 1 231 ? -1.390 16.116 0.708 1.00 94.38 231 PRO A N 1
ATOM 1928 C CA . PRO A 1 231 ? -0.877 15.585 -0.550 1.00 94.38 231 PRO A CA 1
ATOM 1929 C C . PRO A 1 231 ? 0.505 16.143 -0.887 1.00 94.38 231 PRO A C 1
ATOM 1931 O O . PRO A 1 231 ? 0.717 17.357 -0.889 1.00 94.38 231 PRO A O 1
ATOM 1934 N N . ILE A 1 232 ? 1.418 15.252 -1.246 1.00 95.25 232 ILE A N 1
ATOM 1935 C CA . ILE A 1 232 ? 2.734 15.543 -1.808 1.00 95.25 232 ILE A CA 1
ATOM 1936 C C . ILE A 1 232 ? 2.725 14.972 -3.223 1.00 95.25 232 ILE A C 1
ATOM 1938 O O . ILE A 1 232 ? 2.582 13.766 -3.395 1.00 95.25 232 ILE A O 1
ATOM 1942 N N . LYS A 1 233 ? 2.845 15.811 -4.258 1.00 96.25 233 LYS A N 1
ATOM 1943 C CA . LYS A 1 233 ? 2.902 15.313 -5.641 1.00 96.25 233 LYS A CA 1
ATOM 1944 C C . LYS A 1 233 ? 4.234 14.600 -5.866 1.00 96.25 233 LYS A C 1
ATOM 1946 O O . LYS A 1 233 ? 5.272 15.256 -5.851 1.00 96.25 233 LYS A O 1
ATOM 1951 N N . VAL A 1 234 ? 4.213 13.293 -6.106 1.00 96.31 234 VAL A N 1
ATOM 1952 C CA . VAL A 1 234 ? 5.421 12.469 -6.295 1.00 96.31 234 VAL A CA 1
ATOM 1953 C C . VAL A 1 234 ? 5.732 12.200 -7.764 1.00 96.31 234 VAL A C 1
ATOM 1955 O O . VAL A 1 234 ? 6.889 11.977 -8.110 1.00 96.31 234 VAL A O 1
ATOM 1958 N N . ALA A 1 235 ? 4.735 12.299 -8.648 1.00 95.94 235 ALA A N 1
ATOM 1959 C CA . ALA A 1 235 ? 4.923 12.211 -10.093 1.00 95.94 235 ALA A CA 1
ATOM 1960 C C . ALA A 1 235 ? 3.888 13.048 -10.855 1.00 95.94 235 ALA A C 1
ATOM 1962 O O . ALA A 1 235 ? 2.779 13.280 -10.381 1.00 95.94 235 ALA A O 1
ATOM 1963 N N . ASN A 1 236 ? 4.241 13.478 -12.069 1.00 95.38 236 ASN A N 1
ATOM 1964 C CA . ASN A 1 236 ? 3.348 14.268 -12.927 1.00 95.38 236 ASN A CA 1
ATOM 1965 C C . ASN A 1 236 ? 2.273 13.434 -13.634 1.00 95.38 236 ASN A C 1
ATOM 1967 O O . ASN A 1 236 ? 1.332 14.004 -14.164 1.00 95.38 236 ASN A O 1
ATOM 1971 N N . SER A 1 237 ? 2.427 12.112 -13.674 1.00 96.31 237 SER A N 1
ATOM 1972 C CA . SER A 1 237 ? 1.423 11.190 -14.195 1.00 96.31 237 SER A CA 1
ATOM 1973 C C . SER A 1 237 ? 1.639 9.794 -13.623 1.00 96.31 237 SER A C 1
ATOM 1975 O O . SER A 1 237 ? 2.757 9.463 -13.209 1.00 96.31 237 SER A O 1
ATOM 1977 N N . VAL A 1 238 ? 0.606 8.956 -13.678 1.00 94.50 238 VAL A N 1
ATOM 1978 C CA . VAL A 1 238 ?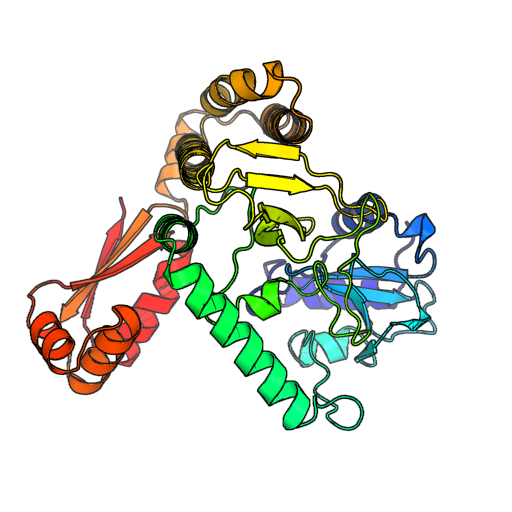 0.697 7.524 -13.346 1.00 94.50 238 VAL A CA 1
ATOM 1979 C C . VAL A 1 238 ? 1.765 6.826 -14.192 1.00 94.50 238 VAL A C 1
ATOM 1981 O O . VAL A 1 238 ? 2.573 6.076 -13.655 1.00 94.50 238 VAL A O 1
ATOM 1984 N N . ASP A 1 239 ? 1.859 7.135 -15.490 1.00 93.31 239 ASP A N 1
ATOM 1985 C CA . ASP A 1 239 ? 2.894 6.562 -16.364 1.00 93.31 239 ASP A CA 1
ATOM 1986 C C . ASP A 1 239 ? 4.308 7.013 -15.966 1.00 93.31 239 ASP A C 1
ATOM 1988 O O . ASP A 1 239 ? 5.263 6.236 -16.023 1.00 93.31 239 ASP A O 1
ATOM 1992 N N . THR A 1 240 ? 4.470 8.274 -15.549 1.00 94.88 240 THR A N 1
ATOM 1993 C CA . THR A 1 240 ? 5.763 8.766 -15.049 1.00 94.88 240 THR A CA 1
ATOM 1994 C C . THR A 1 240 ? 6.136 8.034 -13.767 1.00 94.88 240 THR A C 1
ATOM 1996 O O . THR A 1 240 ? 7.267 7.572 -13.643 1.00 94.88 240 THR A O 1
ATOM 1999 N N . PHE A 1 241 ? 5.183 7.873 -12.847 1.00 95.31 241 PHE A N 1
ATOM 2000 C CA . PHE A 1 241 ? 5.394 7.142 -11.602 1.00 95.31 241 PHE A CA 1
ATOM 2001 C C . PHE A 1 241 ? 5.789 5.684 -11.862 1.00 95.31 241 PHE A C 1
ATOM 2003 O O . PHE A 1 241 ? 6.809 5.223 -11.360 1.00 95.31 241 PHE A O 1
ATOM 2010 N N . GLN A 1 242 ? 5.053 5.001 -12.740 1.00 91.94 242 GLN A N 1
ATOM 2011 C CA . GLN A 1 242 ? 5.331 3.639 -13.189 1.00 91.94 242 GLN A CA 1
ATOM 2012 C C . GLN A 1 242 ? 6.761 3.484 -13.724 1.00 91.94 242 GLN A C 1
ATOM 2014 O O . GLN A 1 242 ? 7.471 2.540 -13.378 1.00 91.94 242 GLN A O 1
ATOM 2019 N N . ASN A 1 243 ? 7.200 4.423 -14.566 1.00 92.31 243 ASN A N 1
ATOM 2020 C CA . ASN A 1 243 ? 8.551 4.412 -15.116 1.00 92.31 243 ASN A CA 1
ATOM 2021 C C . ASN A 1 243 ? 9.614 4.619 -14.031 1.00 92.31 243 ASN A C 1
ATOM 2023 O O . ASN A 1 243 ? 10.644 3.955 -14.084 1.00 92.31 243 ASN A O 1
ATOM 2027 N N . VAL A 1 244 ? 9.371 5.493 -13.049 1.00 93.56 244 VAL A N 1
ATOM 2028 C CA . VAL A 1 244 ? 10.291 5.686 -11.917 1.00 93.56 244 VAL A CA 1
ATOM 2029 C C . VAL A 1 244 ? 10.410 4.406 -11.093 1.00 93.56 244 VAL A C 1
ATOM 2031 O O . VAL A 1 244 ? 11.528 3.966 -10.836 1.00 93.56 244 VAL A O 1
ATOM 2034 N N . LEU A 1 245 ? 9.290 3.760 -10.748 1.00 92.00 245 LEU A N 1
ATOM 2035 C CA . LEU A 1 245 ? 9.301 2.485 -10.022 1.00 92.00 245 LEU A CA 1
ATOM 2036 C C . LEU A 1 245 ? 10.049 1.395 -10.799 1.00 92.00 245 LEU A C 1
ATOM 2038 O O . LEU A 1 245 ? 10.844 0.668 -10.208 1.00 92.00 245 LEU A O 1
ATOM 2042 N N . ARG A 1 246 ? 9.863 1.318 -12.124 1.00 89.31 246 ARG A N 1
ATOM 2043 C CA . ARG A 1 246 ? 10.624 0.392 -12.976 1.00 89.31 246 ARG A CA 1
ATOM 2044 C C . ARG A 1 246 ? 12.124 0.644 -12.877 1.00 89.31 246 ARG A C 1
ATOM 2046 O O . ARG A 1 246 ? 12.875 -0.297 -12.655 1.00 89.31 246 ARG A O 1
ATOM 2053 N N . THR A 1 247 ? 12.560 1.893 -13.030 1.00 91.69 247 THR A N 1
ATOM 2054 C CA . THR A 1 247 ? 13.988 2.236 -12.988 1.00 91.69 247 THR A CA 1
ATOM 2055 C C . THR A 1 247 ? 14.588 1.942 -11.613 1.00 91.69 247 THR A C 1
ATOM 2057 O O . THR A 1 247 ? 15.678 1.387 -11.530 1.00 91.69 247 THR A O 1
ATOM 2060 N N . ILE A 1 248 ? 13.869 2.249 -10.527 1.00 91.25 248 ILE A N 1
ATOM 2061 C CA . ILE A 1 248 ? 14.297 1.883 -9.170 1.00 91.25 248 ILE A CA 1
ATOM 2062 C C . ILE A 1 248 ? 14.430 0.362 -9.051 1.00 91.25 248 ILE A C 1
ATOM 2064 O O . ILE A 1 248 ? 15.430 -0.131 -8.540 1.00 91.25 248 ILE A O 1
ATOM 2068 N N . PHE A 1 249 ? 13.451 -0.393 -9.551 1.00 85.88 249 PHE A N 1
ATOM 2069 C CA . PHE A 1 249 ? 13.508 -1.849 -9.542 1.00 85.88 249 PHE A CA 1
ATOM 2070 C C . PHE A 1 249 ? 14.707 -2.385 -10.336 1.00 85.88 249 PHE A C 1
ATOM 2072 O O . PHE A 1 249 ? 15.409 -3.273 -9.856 1.00 85.88 249 PHE A O 1
ATOM 2079 N N . GLU A 1 250 ? 14.983 -1.850 -11.524 1.00 85.38 250 GLU A N 1
ATOM 2080 C CA . GLU A 1 250 ? 16.142 -2.225 -12.347 1.00 85.38 250 GLU A CA 1
ATOM 2081 C C . GLU A 1 250 ? 17.471 -1.952 -11.626 1.00 85.38 250 GLU A C 1
ATOM 2083 O O . GLU A 1 250 ? 18.389 -2.766 -11.705 1.00 85.38 250 GLU A O 1
ATOM 2088 N N . LEU A 1 251 ? 17.544 -0.860 -10.862 1.00 88.00 251 LEU A N 1
ATOM 2089 C CA . LEU A 1 251 ? 18.722 -0.438 -10.102 1.00 88.00 251 LEU A CA 1
ATOM 2090 C C . LEU A 1 251 ? 18.766 -0.984 -8.667 1.00 88.00 251 LEU A C 1
ATOM 2092 O O . LEU A 1 251 ? 19.666 -0.623 -7.922 1.00 88.00 251 LEU A O 1
ATOM 2096 N N . ARG A 1 252 ? 17.834 -1.847 -8.242 1.00 86.31 252 ARG A N 1
ATOM 2097 C CA . ARG A 1 252 ? 17.633 -2.210 -6.819 1.00 86.31 252 ARG A CA 1
ATOM 2098 C C . ARG A 1 252 ? 18.861 -2.769 -6.085 1.00 86.31 252 ARG A C 1
ATOM 2100 O O . ARG A 1 252 ? 18.902 -2.726 -4.861 1.00 86.31 252 ARG A O 1
ATOM 2107 N N . TYR A 1 253 ? 19.847 -3.284 -6.817 1.00 83.50 253 TYR A N 1
ATOM 2108 C CA . TYR A 1 253 ? 21.115 -3.770 -6.264 1.00 83.50 253 TYR A CA 1
ATOM 2109 C C . TYR A 1 253 ? 22.301 -2.825 -6.530 1.00 83.50 253 TYR A C 1
ATOM 2111 O O . TYR A 1 253 ? 23.363 -2.999 -5.943 1.00 83.50 253 TYR A O 1
ATOM 2119 N N . ASP A 1 254 ? 22.116 -1.794 -7.358 1.00 86.50 254 ASP A N 1
ATOM 2120 C CA . ASP A 1 254 ? 23.085 -0.730 -7.619 1.00 86.50 254 ASP A CA 1
ATOM 2121 C C . ASP A 1 254 ? 22.750 0.510 -6.777 1.00 86.50 254 ASP A C 1
ATOM 2123 O O . ASP A 1 254 ? 22.063 1.441 -7.212 1.00 86.50 254 ASP A O 1
ATOM 2127 N N . LYS A 1 255 ? 23.285 0.541 -5.552 1.00 89.94 255 LYS A N 1
ATOM 2128 C CA . LYS A 1 255 ? 23.129 1.678 -4.631 1.00 89.94 255 LYS A CA 1
ATOM 2129 C C . LYS A 1 255 ? 23.534 3.010 -5.275 1.00 89.94 255 LYS A C 1
ATOM 2131 O O . LYS A 1 255 ? 22.857 4.015 -5.074 1.00 89.94 255 LYS A O 1
ATOM 2136 N N . ASN A 1 256 ? 24.619 3.041 -6.049 1.00 91.12 256 ASN A N 1
ATOM 2137 C CA . ASN A 1 256 ? 25.109 4.281 -6.653 1.00 91.12 256 ASN A CA 1
ATOM 2138 C C . ASN A 1 256 ? 24.185 4.759 -7.777 1.00 91.12 256 ASN A C 1
ATOM 2140 O O . ASN A 1 256 ? 23.890 5.953 -7.861 1.00 91.12 256 ASN A O 1
ATOM 2144 N N . GLY A 1 257 ? 23.690 3.834 -8.601 1.00 92.31 257 GLY A N 1
ATOM 2145 C CA . GLY A 1 257 ? 22.669 4.107 -9.607 1.00 92.31 257 GLY A CA 1
ATOM 2146 C C . GLY A 1 257 ? 21.386 4.659 -8.987 1.00 92.31 257 GLY A C 1
ATOM 2147 O O . GLY A 1 257 ? 20.878 5.686 -9.445 1.00 92.31 257 GLY A O 1
ATOM 2148 N N . LEU A 1 258 ? 20.901 4.045 -7.901 1.00 92.81 258 LEU A N 1
ATOM 2149 C CA . LEU A 1 258 ? 19.738 4.537 -7.154 1.00 92.81 258 LEU A CA 1
ATOM 2150 C C . LEU A 1 258 ? 19.961 5.948 -6.606 1.00 92.81 258 LEU A C 1
ATOM 2152 O O . LEU A 1 258 ? 19.114 6.816 -6.804 1.00 92.81 258 LEU A O 1
ATOM 2156 N N . LEU A 1 259 ? 21.100 6.209 -5.958 1.00 93.62 259 LEU A N 1
ATOM 2157 C CA . LEU A 1 259 ? 21.417 7.541 -5.436 1.00 93.62 259 LEU A CA 1
ATOM 2158 C C . LEU A 1 259 ? 21.497 8.583 -6.556 1.00 93.62 259 LEU A C 1
ATOM 2160 O O . LEU A 1 259 ? 20.988 9.692 -6.393 1.00 93.62 259 LEU A O 1
ATOM 2164 N N . SER A 1 260 ? 22.081 8.233 -7.705 1.00 93.38 260 SER A N 1
ATOM 2165 C CA . SER A 1 260 ? 22.140 9.126 -8.866 1.00 93.38 260 SER A CA 1
ATOM 2166 C C . SER A 1 260 ? 20.744 9.466 -9.395 1.00 93.38 260 SER A C 1
ATOM 2168 O O . SER A 1 260 ? 20.482 10.633 -9.675 1.00 93.38 260 SER A O 1
ATOM 2170 N N . LEU A 1 261 ? 19.850 8.477 -9.504 1.00 92.88 261 LEU A N 1
ATOM 2171 C CA . LEU A 1 261 ? 18.456 8.680 -9.909 1.00 92.88 261 LEU A CA 1
ATOM 2172 C C . LEU A 1 261 ? 17.703 9.564 -8.902 1.00 92.88 261 LEU A C 1
ATOM 2174 O O . LEU A 1 261 ? 17.033 10.522 -9.279 1.00 92.88 261 LEU A O 1
ATOM 2178 N N . LEU A 1 262 ? 17.816 9.244 -7.611 1.00 92.56 262 LEU A N 1
ATOM 2179 C CA . LEU A 1 262 ? 17.056 9.890 -6.540 1.00 92.56 262 LEU A CA 1
ATOM 2180 C C . LEU A 1 262 ? 17.540 11.309 -6.226 1.00 92.56 262 LEU A C 1
ATOM 2182 O O . LEU A 1 262 ? 16.751 12.129 -5.763 1.00 92.56 262 LEU A O 1
ATOM 2186 N N . THR A 1 263 ? 18.800 11.634 -6.527 1.00 89.50 263 THR A N 1
ATOM 2187 C CA . THR A 1 263 ? 19.350 12.988 -6.347 1.00 89.50 263 THR A CA 1
ATOM 2188 C C . THR A 1 263 ? 18.546 14.030 -7.129 1.00 89.50 263 THR A C 1
ATOM 2190 O O . THR A 1 263 ? 18.262 15.103 -6.601 1.00 89.50 263 THR A O 1
ATOM 2193 N N . GLU A 1 264 ? 18.124 13.723 -8.361 1.00 84.06 264 GLU A N 1
ATOM 2194 C CA . GLU A 1 264 ? 17.321 14.653 -9.170 1.00 84.06 264 GLU A CA 1
ATOM 2195 C C . GLU A 1 264 ? 15.964 14.954 -8.518 1.00 84.06 264 GLU A C 1
ATOM 2197 O O . GLU A 1 264 ? 15.504 16.099 -8.529 1.00 84.06 264 GLU A O 1
ATOM 2202 N N . PHE A 1 265 ? 15.353 13.946 -7.893 1.00 85.06 265 PHE A N 1
ATOM 2203 C CA . PHE A 1 265 ? 14.091 14.097 -7.178 1.00 85.06 265 PHE A CA 1
ATOM 2204 C C . PHE A 1 265 ? 14.262 14.813 -5.832 1.00 85.06 265 PHE A C 1
ATOM 2206 O O . PHE A 1 265 ? 13.464 15.694 -5.514 1.00 85.06 265 PHE A O 1
ATOM 2213 N N . SER A 1 266 ? 15.318 14.512 -5.073 1.00 76.44 266 SER A N 1
ATOM 2214 C CA . SER A 1 266 ? 15.599 15.140 -3.773 1.00 76.44 266 SER A CA 1
ATOM 2215 C C . SER A 1 266 ? 15.934 16.633 -3.901 1.00 76.44 266 SER A C 1
ATOM 2217 O O . SER A 1 266 ? 15.434 17.459 -3.138 1.00 76.44 266 SER A O 1
ATOM 2219 N N . ILE A 1 267 ? 16.669 17.043 -4.945 1.00 78.88 267 ILE A N 1
ATOM 2220 C CA . ILE A 1 267 ? 16.976 18.468 -5.196 1.00 78.88 267 ILE A CA 1
ATOM 2221 C C . ILE A 1 267 ? 15.702 19.321 -5.351 1.00 78.88 267 ILE A C 1
ATOM 2223 O O . ILE A 1 267 ? 15.727 20.524 -5.084 1.00 78.88 267 ILE A O 1
ATOM 2227 N N . SER A 1 268 ? 14.575 18.718 -5.744 1.00 79.12 268 SER A N 1
ATOM 2228 C CA . SER A 1 268 ? 13.294 19.423 -5.857 1.00 79.12 268 SER A CA 1
ATOM 2229 C C . SER A 1 268 ? 12.665 19.816 -4.508 1.00 79.12 268 SER A C 1
ATOM 2231 O O . SER A 1 268 ? 11.698 20.580 -4.503 1.00 79.12 268 SER A O 1
ATOM 2233 N N . GLY A 1 269 ? 13.212 19.343 -3.378 1.00 84.81 269 GLY A N 1
ATOM 2234 C CA . GLY A 1 269 ? 12.666 19.562 -2.033 1.00 84.81 269 GLY A CA 1
ATOM 2235 C C . GLY A 1 269 ? 11.384 18.770 -1.775 1.00 84.81 269 GLY A C 1
ATOM 2236 O O . GLY A 1 269 ? 10.505 19.221 -1.038 1.00 84.81 269 GLY A O 1
ATOM 2237 N N . ASN A 1 270 ? 11.231 17.634 -2.457 1.00 92.19 270 ASN A N 1
ATOM 2238 C CA . ASN A 1 270 ? 10.081 16.761 -2.310 1.00 92.19 270 ASN A CA 1
ATOM 2239 C C . ASN A 1 270 ? 10.285 15.832 -1.109 1.00 92.19 270 ASN A C 1
ATOM 2241 O O . ASN A 1 270 ? 11.070 14.892 -1.183 1.00 92.19 270 ASN A O 1
ATOM 2245 N N . GLU A 1 271 ? 9.527 16.087 -0.043 1.00 92.50 271 GLU A N 1
ATOM 2246 C CA . GLU A 1 271 ? 9.617 15.394 1.250 1.00 92.50 271 GLU A CA 1
ATOM 2247 C C . GLU A 1 271 ? 9.580 13.860 1.124 1.00 92.50 271 GLU A C 1
ATOM 2249 O O . GLU A 1 271 ? 10.361 13.173 1.774 1.00 92.50 271 GLU A O 1
ATOM 2254 N N . PHE A 1 272 ? 8.745 13.317 0.231 1.00 93.94 272 PHE A N 1
ATOM 2255 C CA . PHE A 1 272 ? 8.690 11.874 -0.017 1.00 93.94 272 PHE A CA 1
ATOM 2256 C C . PHE A 1 272 ? 9.984 11.349 -0.656 1.00 93.94 272 PHE A C 1
ATOM 2258 O O . PHE A 1 272 ? 10.556 10.360 -0.202 1.00 93.94 272 PHE A O 1
ATOM 2265 N N . TRP A 1 273 ? 10.469 12.008 -1.711 1.00 95.00 273 TRP A N 1
ATOM 2266 C CA . TRP A 1 273 ? 11.684 11.565 -2.399 1.00 95.00 273 TRP A CA 1
ATOM 2267 C C . TRP A 1 273 ? 12.945 11.756 -1.555 1.00 95.00 273 TRP A C 1
ATOM 2269 O O . TRP A 1 273 ? 13.880 10.968 -1.691 1.00 95.00 273 TRP A O 1
ATOM 2279 N N . ASP A 1 274 ? 12.957 12.746 -0.661 1.00 92.56 274 ASP A N 1
ATOM 2280 C CA . ASP A 1 274 ? 14.011 12.910 0.338 1.00 92.56 274 ASP A CA 1
ATOM 2281 C C . ASP A 1 274 ? 14.077 11.695 1.273 1.00 92.56 274 ASP A C 1
ATOM 2283 O O . ASP A 1 274 ? 15.164 11.173 1.521 1.00 92.56 274 ASP A O 1
ATOM 2287 N N . GLU A 1 275 ? 12.933 11.188 1.738 1.00 92.00 275 GLU A N 1
ATOM 2288 C CA . GLU A 1 275 ? 12.880 9.996 2.589 1.00 92.00 275 GLU A CA 1
ATOM 22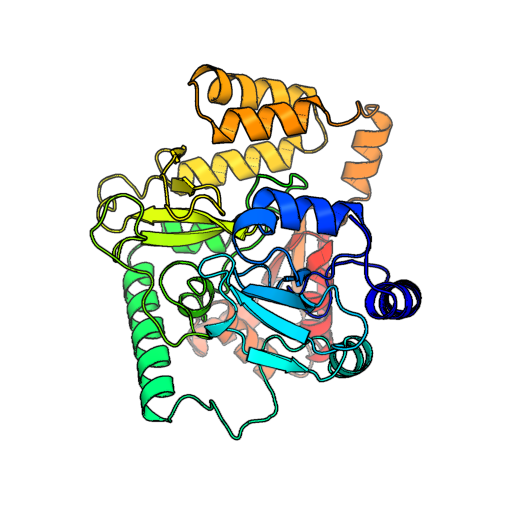89 C C . GLU A 1 275 ? 13.322 8.727 1.849 1.00 92.00 275 GLU A C 1
ATOM 2291 O O . GLU A 1 275 ? 14.132 7.954 2.370 1.00 92.00 275 GLU A O 1
ATOM 2296 N N . VAL A 1 276 ? 12.873 8.540 0.602 1.00 93.19 276 VAL A N 1
ATOM 2297 C CA . VAL A 1 276 ? 13.329 7.427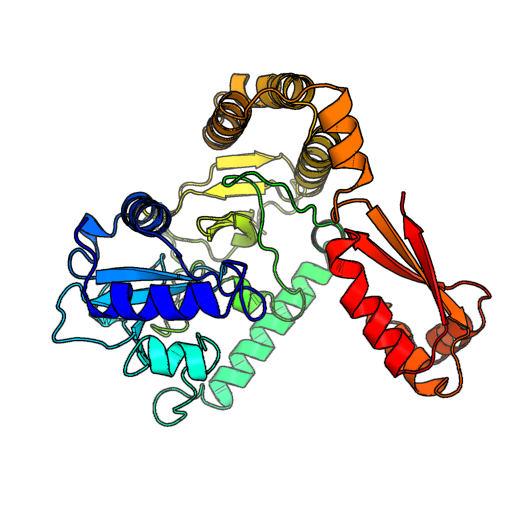 -0.250 1.00 93.19 276 VAL A CA 1
ATOM 2298 C C . VAL A 1 276 ? 14.848 7.497 -0.456 1.00 93.19 276 VAL A C 1
ATOM 2300 O O . VAL A 1 276 ? 15.530 6.475 -0.358 1.00 93.19 276 VAL A O 1
ATOM 2303 N N . TYR A 1 277 ? 15.396 8.694 -0.695 1.00 93.25 277 TYR A N 1
ATOM 2304 C CA . TYR A 1 277 ? 16.837 8.910 -0.827 1.00 93.25 277 TYR A CA 1
ATOM 2305 C C . TYR A 1 277 ? 17.592 8.550 0.458 1.00 93.25 277 TYR A C 1
ATOM 2307 O O . TYR A 1 277 ? 18.605 7.855 0.379 1.00 93.25 277 TYR A O 1
ATOM 2315 N N . GLN A 1 278 ? 17.113 8.977 1.634 1.00 91.75 278 GLN A N 1
ATOM 2316 C CA . GLN A 1 278 ? 17.753 8.625 2.910 1.00 91.75 278 GLN A CA 1
ATOM 2317 C C . GLN A 1 278 ? 17.746 7.111 3.150 1.00 91.75 278 GLN A C 1
ATOM 2319 O O . GLN A 1 278 ? 18.785 6.556 3.499 1.00 91.75 278 GLN A O 1
ATOM 2324 N N . ASN A 1 279 ? 16.632 6.428 2.865 1.00 89.88 279 ASN A N 1
ATOM 2325 C CA . ASN A 1 279 ? 16.555 4.968 2.975 1.00 89.88 279 ASN A CA 1
ATOM 2326 C C . ASN A 1 279 ? 17.621 4.283 2.108 1.00 89.88 279 ASN A C 1
ATOM 2328 O O . ASN A 1 279 ? 18.329 3.400 2.584 1.00 89.88 279 ASN A O 1
ATOM 2332 N N . VAL A 1 280 ? 17.795 4.723 0.855 1.00 91.31 280 VAL A N 1
ATOM 2333 C CA . VAL A 1 280 ? 18.841 4.185 -0.035 1.00 91.31 280 VAL A CA 1
ATOM 2334 C C . VAL A 1 280 ? 20.246 4.529 0.461 1.00 91.31 280 VAL A C 1
ATOM 2336 O O . VAL A 1 280 ? 21.157 3.706 0.364 1.00 91.31 280 VAL A O 1
ATOM 2339 N N . LEU A 1 281 ? 20.453 5.729 1.005 1.00 90.94 281 LEU A N 1
ATOM 2340 C CA . LEU A 1 281 ? 21.745 6.154 1.541 1.00 90.94 281 LEU A CA 1
ATOM 2341 C C . LEU A 1 281 ? 22.206 5.254 2.698 1.00 90.94 281 LEU A C 1
ATOM 2343 O O . LEU A 1 281 ? 23.398 4.935 2.782 1.00 90.94 281 LEU A O 1
ATOM 2347 N N . GLU A 1 282 ? 21.268 4.820 3.538 1.00 88.19 282 GLU A N 1
ATOM 2348 C CA . GLU A 1 282 ? 21.497 3.945 4.692 1.00 88.19 282 GLU A CA 1
ATOM 2349 C C . GLU A 1 282 ? 21.656 2.459 4.327 1.00 88.19 282 GLU A C 1
ATOM 2351 O O . GLU A 1 282 ? 22.189 1.693 5.133 1.00 88.19 282 GLU A O 1
ATOM 2356 N N . MET A 1 283 ? 21.285 2.042 3.108 1.00 84.50 283 MET A N 1
ATOM 2357 C CA . MET A 1 283 ? 21.503 0.664 2.644 1.00 84.50 283 MET A CA 1
ATOM 2358 C C . MET A 1 283 ? 22.997 0.296 2.684 1.00 84.50 283 MET A C 1
ATOM 2360 O O . MET A 1 283 ? 23.848 1.124 2.333 1.00 84.50 283 MET A O 1
ATOM 2364 N N . PRO A 1 284 ? 23.362 -0.939 3.067 1.00 81.06 284 PRO A N 1
ATOM 2365 C CA . PRO A 1 284 ? 24.753 -1.375 3.038 1.00 81.06 284 PRO A CA 1
ATOM 2366 C C . PRO A 1 284 ? 25.301 -1.351 1.604 1.00 81.06 284 PRO A C 1
ATOM 2368 O O . PRO A 1 284 ? 24.578 -1.604 0.640 1.00 81.06 284 PRO A O 1
ATOM 2371 N N . GLU A 1 285 ? 26.590 -1.043 1.455 1.00 79.44 285 GLU A N 1
ATOM 2372 C CA . GLU A 1 285 ? 27.269 -1.275 0.179 1.00 79.44 285 GLU A CA 1
ATOM 2373 C C . GLU A 1 285 ? 27.379 -2.780 -0.065 1.00 79.44 285 GLU A C 1
ATOM 2375 O O . GLU A 1 285 ? 27.730 -3.538 0.838 1.00 79.44 285 GLU A O 1
ATOM 2380 N N . MET A 1 286 ? 27.082 -3.192 -1.292 1.00 78.12 286 MET A N 1
ATOM 2381 C CA . MET A 1 286 ? 27.126 -4.584 -1.724 1.00 78.12 286 MET A CA 1
ATOM 2382 C C . MET A 1 286 ? 28.222 -4.721 -2.779 1.00 78.12 286 MET A C 1
ATOM 2384 O O . MET A 1 286 ? 28.309 -3.875 -3.675 1.00 78.12 286 MET A O 1
ATOM 2388 N N . ALA A 1 287 ? 29.073 -5.743 -2.675 1.00 79.50 287 ALA A N 1
ATOM 2389 C CA . ALA A 1 287 ? 30.125 -5.963 -3.667 1.00 79.50 287 ALA A CA 1
ATOM 2390 C C . ALA A 1 287 ? 29.520 -6.344 -5.031 1.00 79.50 287 ALA A C 1
ATOM 2392 O O . ALA A 1 287 ? 28.452 -6.940 -5.085 1.00 79.50 287 ALA A O 1
ATOM 2393 N N . GLU A 1 288 ? 30.199 -6.042 -6.140 1.00 75.31 288 GLU A N 1
ATOM 2394 C CA . GLU A 1 288 ? 29.691 -6.337 -7.495 1.00 75.31 288 GLU A CA 1
ATOM 2395 C C . GLU A 1 288 ? 29.379 -7.835 -7.692 1.00 75.31 288 GLU A C 1
ATOM 2397 O O . GLU A 1 288 ? 28.363 -8.190 -8.285 1.00 75.31 288 GLU A O 1
ATOM 2402 N N . ASP A 1 289 ? 30.202 -8.721 -7.124 1.00 74.50 289 ASP A N 1
ATOM 2403 C CA . ASP A 1 289 ? 29.974 -10.171 -7.159 1.00 74.50 289 ASP A CA 1
ATOM 2404 C C . ASP A 1 289 ? 28.714 -10.573 -6.368 1.00 74.50 289 ASP A C 1
ATOM 2406 O O . ASP A 1 289 ? 27.913 -11.367 -6.855 1.00 74.50 289 ASP A O 1
ATOM 2410 N N . GLU A 1 290 ? 28.481 -9.965 -5.199 1.00 73.44 290 GLU A N 1
ATOM 2411 C CA . GLU A 1 290 ? 27.278 -10.183 -4.380 1.00 73.44 290 GLU A CA 1
ATOM 2412 C C . GLU A 1 290 ? 26.020 -9.630 -5.065 1.00 73.44 290 GLU A C 1
ATOM 2414 O O . GLU A 1 290 ? 24.971 -10.270 -5.035 1.00 73.44 290 GLU A O 1
ATOM 2419 N N . GLN A 1 291 ? 26.120 -8.478 -5.737 1.00 72.38 291 GLN A N 1
ATOM 2420 C CA . GLN A 1 291 ? 25.032 -7.925 -6.548 1.00 72.38 291 GLN A CA 1
ATOM 2421 C C . GLN A 1 291 ? 24.671 -8.882 -7.685 1.00 72.38 291 GLN A C 1
ATOM 2423 O O . GLN A 1 291 ? 23.496 -9.171 -7.899 1.00 72.38 291 GLN A O 1
ATOM 2428 N N . ASN A 1 292 ? 25.672 -9.411 -8.395 1.00 69.62 292 ASN A N 1
ATOM 2429 C CA . ASN A 1 292 ? 25.469 -10.371 -9.477 1.00 69.62 292 ASN A CA 1
ATOM 2430 C C . ASN A 1 292 ? 24.863 -11.689 -8.968 1.00 69.62 292 ASN A C 1
ATOM 2432 O O . ASN A 1 292 ? 23.941 -12.215 -9.596 1.00 69.62 292 ASN A O 1
ATOM 2436 N N . GLU A 1 293 ? 25.327 -12.198 -7.823 1.00 70.94 293 GLU A N 1
ATOM 2437 C CA . GLU A 1 293 ? 24.749 -13.372 -7.162 1.00 70.94 293 GLU A CA 1
ATOM 2438 C C . GLU A 1 293 ? 23.293 -13.114 -6.761 1.00 70.94 293 GLU A C 1
ATOM 2440 O O . GLU A 1 293 ? 22.416 -13.883 -7.159 1.00 70.94 293 GLU A O 1
ATOM 2445 N N . MET A 1 294 ? 22.997 -11.991 -6.099 1.00 67.75 294 MET A N 1
ATOM 2446 C CA . MET A 1 294 ? 21.631 -11.608 -5.733 1.00 67.75 294 MET A CA 1
ATOM 2447 C C . MET A 1 294 ? 20.732 -11.445 -6.953 1.00 67.75 294 MET A C 1
ATOM 2449 O O . MET A 1 294 ? 19.628 -11.976 -6.958 1.00 67.75 294 MET A O 1
ATOM 2453 N N . ILE A 1 295 ? 21.186 -10.789 -8.022 1.00 67.31 295 ILE A N 1
ATOM 2454 C CA . ILE A 1 295 ? 20.436 -10.696 -9.282 1.00 67.31 295 ILE A CA 1
ATOM 2455 C C . ILE A 1 295 ? 20.149 -12.089 -9.842 1.00 67.31 295 ILE A C 1
ATOM 2457 O O . ILE A 1 295 ? 19.045 -12.321 -10.332 1.00 67.31 295 ILE A O 1
ATOM 2461 N N . SER A 1 296 ? 21.118 -13.006 -9.776 1.00 62.44 296 SER A N 1
ATOM 2462 C CA . SER A 1 296 ? 21.013 -14.356 -10.336 1.00 62.44 296 SER A CA 1
ATOM 2463 C C . SER A 1 296 ? 20.125 -15.305 -9.518 1.00 62.44 296 SER A C 1
ATOM 2465 O O . SER A 1 296 ? 19.448 -16.156 -10.096 1.00 62.44 296 SER A O 1
ATOM 2467 N N . GLU A 1 297 ? 20.103 -15.147 -8.193 1.00 64.38 297 GLU A N 1
ATOM 2468 C CA . GLU A 1 297 ? 19.366 -16.003 -7.259 1.00 64.38 297 GLU A CA 1
ATOM 2469 C C . GLU A 1 297 ? 18.012 -15.419 -6.843 1.00 64.38 297 GLU A C 1
ATOM 2471 O O . GLU A 1 297 ? 17.148 -16.161 -6.371 1.00 64.38 297 GLU A O 1
ATOM 2476 N N . SER A 1 298 ? 17.797 -14.114 -7.045 1.00 64.62 298 SER A N 1
ATOM 2477 C CA . SER A 1 298 ? 16.589 -13.416 -6.621 1.00 64.62 298 SER A CA 1
ATOM 2478 C C . SER A 1 298 ? 15.346 -14.064 -7.216 1.00 64.62 298 SER A C 1
ATOM 2480 O O . SER A 1 298 ? 15.135 -14.107 -8.431 1.00 64.62 298 SER A O 1
ATOM 2482 N N . ASP A 1 299 ? 14.443 -14.488 -6.335 1.00 62.34 299 ASP A N 1
ATOM 2483 C CA . ASP A 1 299 ? 13.084 -14.849 -6.722 1.00 62.34 299 ASP A CA 1
ATOM 2484 C C . ASP A 1 299 ? 12.343 -13.656 -7.361 1.00 62.34 299 ASP A C 1
ATOM 2486 O O . ASP A 1 299 ? 11.259 -13.814 -7.903 1.00 62.34 299 ASP A O 1
ATOM 2490 N N . TRP A 1 300 ? 12.912 -12.452 -7.385 1.00 58.53 300 TRP A N 1
ATOM 2491 C CA . TRP A 1 300 ? 12.350 -11.307 -8.091 1.00 58.53 300 TRP A CA 1
ATOM 2492 C C . TRP A 1 300 ? 12.819 -11.155 -9.541 1.00 58.53 300 TRP A C 1
ATOM 2494 O O . TRP A 1 300 ? 12.411 -10.200 -10.196 1.00 58.53 300 TRP A O 1
ATOM 2504 N N . GLN A 1 301 ? 13.627 -12.078 -10.078 1.00 68.50 301 GLN A N 1
ATOM 2505 C CA . GLN A 1 301 ? 13.887 -12.127 -11.522 1.00 68.50 301 GLN A CA 1
ATOM 2506 C C . GLN A 1 301 ? 12.577 -12.194 -12.308 1.00 68.50 301 GLN A C 1
ATOM 2508 O O . GLN A 1 301 ? 11.632 -12.885 -11.910 1.00 68.50 301 GLN A O 1
ATOM 2513 N N . GLU A 1 302 ? 12.520 -11.479 -13.431 1.00 72.88 302 GLU A N 1
ATOM 2514 C CA . GLU A 1 302 ? 11.341 -11.503 -14.282 1.00 72.88 302 GLU A CA 1
ATOM 2515 C C . GLU A 1 302 ? 11.238 -12.884 -14.934 1.00 72.88 302 GLU A C 1
ATOM 2517 O O . GLU A 1 302 ? 12.157 -13.367 -15.592 1.00 72.88 302 GLU A O 1
ATOM 2522 N N . ALA A 1 303 ? 10.109 -13.546 -14.729 1.00 81.38 303 ALA A N 1
ATOM 2523 C CA . ALA A 1 303 ? 9.843 -14.863 -15.258 1.00 81.38 303 ALA A CA 1
ATOM 2524 C C . ALA A 1 303 ? 8.575 -14.851 -16.107 1.00 81.38 303 ALA A C 1
ATOM 2526 O O . ALA A 1 303 ? 7.549 -14.259 -15.767 1.00 81.38 303 ALA A O 1
ATOM 2527 N N . GLU A 1 304 ? 8.645 -15.549 -17.230 1.00 87.75 304 GLU A N 1
ATOM 2528 C CA . GLU A 1 304 ? 7.532 -15.750 -18.141 1.00 87.75 304 GLU A CA 1
ATOM 2529 C C . GLU A 1 304 ? 7.121 -17.225 -18.093 1.00 87.75 304 GLU A C 1
ATOM 2531 O O . GLU A 1 304 ? 7.897 -18.118 -18.440 1.00 87.75 304 GLU A O 1
ATOM 2536 N N . VAL A 1 305 ? 5.889 -17.485 -17.660 1.00 88.50 305 VAL A N 1
ATOM 2537 C CA . VAL A 1 305 ? 5.259 -18.807 -17.691 1.00 88.50 305 VAL A CA 1
ATOM 2538 C C . VAL A 1 305 ? 4.462 -18.925 -18.972 1.00 88.50 305 VAL A C 1
ATOM 2540 O O . VAL A 1 305 ? 3.553 -18.134 -19.227 1.00 88.50 305 VAL A O 1
ATOM 2543 N N . TYR A 1 306 ? 4.762 -19.951 -19.752 1.00 93.50 306 TYR A N 1
ATOM 2544 C CA . TYR A 1 306 ? 4.063 -20.270 -20.984 1.00 93.50 306 TYR A CA 1
ATOM 2545 C C . TYR A 1 306 ? 3.343 -21.603 -20.868 1.00 93.50 306 TYR A C 1
ATOM 2547 O O . TYR A 1 306 ? 3.937 -22.568 -20.400 1.00 93.50 306 TYR A O 1
ATOM 2555 N N . ILE A 1 307 ? 2.114 -21.688 -21.370 1.00 96.62 307 ILE A N 1
ATOM 2556 C CA . ILE A 1 307 ? 1.462 -22.969 -21.649 1.00 96.62 307 ILE A CA 1
ATOM 2557 C C . ILE A 1 307 ? 2.012 -23.481 -22.979 1.00 96.62 307 ILE A C 1
ATOM 2559 O O . ILE A 1 307 ? 1.929 -22.788 -23.997 1.00 96.62 307 ILE A O 1
ATOM 2563 N N . THR A 1 308 ? 2.580 -24.681 -22.963 1.00 96.69 308 THR A N 1
ATOM 2564 C CA . THR A 1 308 ? 3.109 -25.368 -24.153 1.00 96.69 308 THR A CA 1
ATOM 2565 C C . THR A 1 308 ? 2.210 -26.516 -24.605 1.00 96.69 308 THR A C 1
ATOM 2567 O O . THR A 1 308 ? 2.224 -26.876 -25.779 1.00 96.69 308 THR A O 1
ATOM 2570 N N . ASP A 1 309 ? 1.385 -27.052 -23.702 1.00 95.38 309 ASP A N 1
ATOM 2571 C CA . ASP A 1 309 ? 0.310 -27.998 -24.007 1.00 95.38 309 ASP A CA 1
ATOM 2572 C C . ASP A 1 309 ? -0.868 -27.754 -23.051 1.00 95.38 309 ASP A C 1
ATOM 2574 O O . ASP A 1 309 ? -0.682 -27.654 -21.841 1.00 95.38 309 ASP A O 1
ATOM 2578 N N . ILE A 1 310 ? -2.094 -27.659 -23.574 1.00 95.00 310 ILE A N 1
ATOM 2579 C CA . ILE A 1 310 ? -3.312 -27.423 -22.775 1.00 95.00 310 ILE A CA 1
ATOM 2580 C C . ILE A 1 310 ? -3.839 -28.684 -22.066 1.00 95.00 310 ILE A C 1
ATOM 2582 O O . ILE A 1 310 ? -4.800 -28.611 -21.297 1.00 95.00 310 ILE A O 1
ATOM 2586 N N . GLY A 1 311 ? -3.250 -29.847 -22.341 1.00 93.75 311 GLY A N 1
ATOM 2587 C CA . GLY A 1 311 ? -3.497 -31.075 -21.605 1.00 93.75 311 GLY A CA 1
ATOM 2588 C C . GLY A 1 311 ? -4.878 -31.710 -21.813 1.00 93.75 311 GLY A C 1
ATOM 2589 O O . GLY A 1 311 ? -5.607 -31.402 -22.767 1.00 93.75 311 GLY A O 1
ATOM 2590 N N . PRO A 1 312 ? -5.270 -32.643 -20.922 1.00 92.31 312 PRO A N 1
ATOM 2591 C CA . PRO A 1 312 ? -6.519 -33.390 -21.043 1.00 92.31 312 PRO A CA 1
ATOM 2592 C C . PRO A 1 312 ? -7.760 -32.551 -20.701 1.00 92.31 312 PRO A C 1
ATOM 2594 O O . PRO A 1 312 ? -8.823 -32.779 -21.279 1.00 92.31 312 PRO A O 1
ATOM 2597 N N . ASN A 1 313 ? -7.655 -31.545 -19.822 1.00 94.38 313 ASN A N 1
ATOM 2598 C CA . ASN A 1 313 ? -8.797 -30.717 -19.408 1.00 94.38 313 ASN A CA 1
ATOM 2599 C C . ASN A 1 313 ? -8.950 -29.447 -20.260 1.00 94.38 313 ASN A C 1
ATOM 2601 O O . ASN A 1 313 ? -9.121 -28.346 -19.735 1.00 94.38 313 ASN A O 1
ATOM 2605 N N . LYS A 1 314 ? -8.943 -29.604 -21.587 1.00 93.00 314 LYS A N 1
ATOM 2606 C CA . LYS A 1 314 ? -8.917 -28.504 -22.570 1.00 93.00 314 LYS A CA 1
ATOM 2607 C C . LYS A 1 314 ? -9.923 -27.390 -22.283 1.00 93.00 314 LYS A C 1
ATOM 2609 O O . LYS A 1 314 ? -9.566 -26.220 -22.280 1.00 93.00 314 LYS A O 1
ATOM 2614 N N . MET A 1 315 ? -11.174 -27.746 -21.985 1.00 94.81 315 MET A N 1
ATOM 2615 C CA . MET A 1 315 ? -12.224 -26.752 -21.737 1.00 94.81 315 MET A CA 1
ATOM 2616 C C . MET A 1 315 ? -12.017 -25.956 -20.443 1.00 94.81 315 MET A C 1
ATOM 2618 O O . MET A 1 315 ? -12.468 -24.818 -20.371 1.00 94.81 315 MET A O 1
ATOM 2622 N N . LYS A 1 316 ? -11.320 -26.507 -19.438 1.00 93.81 316 LYS A N 1
ATOM 2623 C CA . LYS A 1 316 ? -10.969 -25.755 -18.224 1.00 93.81 316 LYS A CA 1
ATOM 2624 C C . LYS A 1 316 ? -9.882 -24.724 -18.514 1.00 93.81 316 LYS A C 1
ATOM 2626 O O . LYS A 1 316 ? -10.029 -23.586 -18.091 1.00 93.81 316 LYS A O 1
ATOM 2631 N N . ILE A 1 317 ? -8.862 -25.091 -19.296 1.00 96.00 317 ILE A N 1
ATOM 2632 C CA . ILE A 1 317 ? -7.834 -24.144 -19.756 1.00 96.00 317 ILE A CA 1
ATOM 2633 C C . ILE A 1 317 ? -8.450 -23.062 -20.650 1.00 96.00 317 ILE A C 1
ATOM 2635 O O . ILE A 1 317 ? -8.168 -21.888 -20.457 1.00 96.00 317 ILE A O 1
ATOM 2639 N N . VAL A 1 318 ? -9.362 -23.413 -21.564 1.00 95.12 318 VAL A N 1
ATOM 2640 C CA . VAL A 1 318 ? -10.089 -22.419 -22.376 1.00 95.12 318 VAL A CA 1
ATOM 2641 C C . VAL A 1 318 ? -10.891 -21.458 -21.492 1.00 95.12 318 VAL A C 1
ATOM 2643 O O . VAL A 1 318 ? -10.836 -20.253 -21.711 1.00 95.12 318 VAL A O 1
ATOM 2646 N N . SER A 1 319 ? -11.602 -21.954 -20.474 1.00 91.25 319 SER A N 1
ATOM 2647 C CA . SER A 1 319 ? -12.318 -21.095 -19.518 1.00 91.25 319 SER A CA 1
ATOM 2648 C C . SER A 1 319 ? -11.378 -20.197 -18.711 1.00 91.25 319 SER A C 1
ATOM 2650 O O . SER A 1 319 ? -11.702 -19.033 -18.487 1.00 91.25 319 SER A O 1
ATOM 2652 N N . LEU A 1 320 ? -10.210 -20.712 -18.318 1.00 90.75 320 LEU A N 1
ATOM 2653 C CA . LEU A 1 320 ? -9.181 -19.957 -17.607 1.00 90.75 320 LEU A CA 1
ATOM 2654 C C . LEU A 1 320 ? -8.610 -18.829 -18.478 1.00 90.75 320 LEU A C 1
ATOM 2656 O O . LEU A 1 320 ? -8.589 -17.680 -18.052 1.00 90.75 320 LEU A O 1
ATOM 2660 N N . LEU A 1 321 ? -8.232 -19.128 -19.726 1.00 91.25 321 LEU A N 1
ATOM 2661 C CA . LEU A 1 321 ? -7.764 -18.133 -20.698 1.00 91.25 321 LEU A CA 1
ATOM 2662 C C . LEU A 1 321 ? -8.846 -17.090 -20.991 1.00 91.25 321 LEU A C 1
ATOM 2664 O O . LEU A 1 321 ? -8.560 -15.897 -21.054 1.00 91.25 321 LEU A O 1
ATOM 2668 N N . LYS A 1 322 ? -10.104 -17.526 -21.114 1.00 91.31 322 LYS A N 1
ATOM 2669 C CA . LYS A 1 322 ? -11.247 -16.633 -21.304 1.00 91.31 322 LYS A CA 1
ATOM 2670 C C . LYS A 1 322 ? -11.354 -15.611 -20.172 1.00 91.31 322 LYS A C 1
ATOM 2672 O O . LYS A 1 322 ? -11.499 -14.426 -20.452 1.00 91.31 322 LYS A O 1
ATOM 2677 N N . ALA A 1 323 ? -11.286 -16.065 -18.920 1.00 82.06 323 ALA A N 1
ATOM 2678 C CA . ALA A 1 323 ? -11.350 -15.191 -17.753 1.00 82.06 323 ALA A CA 1
ATOM 2679 C C . ALA A 1 323 ? -10.125 -14.267 -17.681 1.00 82.06 323 ALA A C 1
ATOM 2681 O O . ALA A 1 323 ? -10.279 -13.052 -17.584 1.00 82.06 323 ALA A O 1
ATOM 2682 N N . LYS A 1 324 ? -8.923 -14.836 -17.820 1.00 82.12 324 LYS A N 1
ATOM 2683 C CA . LYS A 1 324 ? -7.653 -14.117 -17.681 1.00 82.12 324 LYS A CA 1
ATOM 2684 C C . LYS A 1 324 ? -7.468 -13.003 -18.708 1.00 82.12 324 LYS A C 1
ATOM 2686 O O . LYS A 1 324 ? -7.074 -11.901 -18.350 1.00 82.12 324 LYS A O 1
ATOM 2691 N N . TYR A 1 325 ? -7.775 -13.280 -19.971 1.00 78.69 325 TYR A N 1
ATOM 2692 C CA . TYR A 1 325 ? -7.612 -12.327 -21.073 1.00 78.69 325 TYR A CA 1
ATOM 2693 C C . TYR A 1 325 ? -8.910 -11.590 -21.424 1.00 78.69 325 TYR A C 1
ATOM 2695 O O . TYR A 1 325 ? -8.948 -10.872 -22.420 1.00 78.69 325 TYR A O 1
ATOM 2703 N N . ARG A 1 326 ? -9.982 -11.777 -20.636 1.00 83.88 326 ARG A N 1
ATOM 2704 C CA . ARG A 1 326 ? -11.321 -11.201 -20.872 1.00 83.88 326 ARG A CA 1
ATOM 2705 C C . ARG A 1 326 ? -11.831 -11.437 -22.305 1.00 83.88 326 ARG A C 1
ATOM 2707 O O . ARG A 1 326 ? -12.429 -10.562 -22.924 1.00 83.88 326 ARG A O 1
ATOM 2714 N N . LEU A 1 327 ? -11.594 -12.638 -22.830 1.00 85.88 327 LEU A N 1
ATOM 2715 C CA . LEU A 1 327 ? -11.926 -13.018 -24.204 1.00 85.88 327 LEU A CA 1
ATOM 2716 C C . LEU A 1 327 ? -13.367 -13.530 -24.329 1.00 85.88 327 LEU A C 1
ATOM 2718 O O . LEU A 1 327 ? -13.988 -14.009 -23.374 1.00 85.88 327 LEU A O 1
ATOM 2722 N N . SER A 1 328 ? -13.898 -13.531 -25.548 1.00 87.94 328 SER A N 1
ATOM 2723 C CA . SER A 1 328 ? -15.053 -14.359 -25.892 1.00 87.94 328 SER A CA 1
ATOM 2724 C C . SER A 1 328 ? -14.685 -15.850 -25.881 1.00 87.94 328 SER A C 1
ATOM 2726 O O . SER A 1 328 ? -13.519 -16.246 -25.933 1.00 87.94 328 SER A O 1
ATOM 2728 N N . GLY A 1 329 ? -15.696 -16.726 -25.845 1.00 86.69 329 GLY A N 1
ATOM 2729 C CA . GLY A 1 329 ? -15.452 -18.174 -25.896 1.00 86.69 329 GLY A CA 1
ATOM 2730 C C . GLY A 1 329 ? -14.756 -18.629 -27.187 1.00 86.69 329 GLY A C 1
ATOM 2731 O O . GLY A 1 329 ? -13.961 -19.564 -27.153 1.00 86.69 329 GLY A O 1
ATOM 2732 N N . ALA A 1 330 ? -15.023 -17.956 -28.311 1.00 91.38 330 ALA A N 1
ATOM 2733 C CA . ALA A 1 330 ? -14.400 -18.269 -29.595 1.00 91.38 330 ALA A CA 1
ATOM 2734 C C . ALA A 1 330 ? -12.925 -17.839 -29.635 1.00 91.38 330 ALA A C 1
ATOM 2736 O O . ALA A 1 330 ? -12.081 -18.604 -30.096 1.00 91.38 330 ALA A O 1
ATOM 2737 N N . GLU A 1 331 ? -12.611 -16.656 -29.104 1.00 86.31 331 GLU A N 1
ATOM 2738 C CA . GLU A 1 331 ? -11.239 -16.144 -29.011 1.00 86.31 331 GLU A CA 1
ATOM 2739 C C . GLU A 1 331 ? -10.385 -16.993 -28.065 1.00 86.31 331 GLU A C 1
ATOM 2741 O O . GLU A 1 331 ? -9.282 -17.387 -28.430 1.00 86.31 331 GLU A O 1
ATOM 2746 N N . ALA A 1 332 ? -10.916 -17.375 -26.899 1.00 92.62 332 ALA A N 1
ATOM 2747 C CA . ALA A 1 332 ? -10.203 -18.246 -25.965 1.00 92.62 332 ALA A CA 1
ATOM 2748 C C . ALA A 1 332 ? -9.928 -19.643 -26.555 1.00 92.62 332 ALA A C 1
ATOM 2750 O O . ALA A 1 332 ? -8.842 -20.195 -26.379 1.00 92.62 332 ALA A O 1
ATOM 2751 N N . LEU A 1 333 ? -10.889 -20.208 -27.299 1.00 93.88 333 LEU A N 1
ATOM 2752 C CA . LEU A 1 333 ? -10.707 -21.478 -28.013 1.00 93.88 333 LEU A CA 1
ATOM 2753 C C . LEU A 1 333 ? -9.696 -21.361 -29.162 1.00 93.88 333 LEU A C 1
ATOM 2755 O O . LEU A 1 333 ? -9.057 -22.347 -29.534 1.00 93.88 333 LEU A O 1
ATOM 2759 N N . GLN A 1 334 ? -9.581 -20.183 -29.771 1.00 94.19 334 GLN A N 1
ATOM 2760 C CA . GLN A 1 334 ? -8.593 -19.942 -30.811 1.00 94.19 334 GLN A CA 1
ATOM 2761 C C . GLN A 1 334 ? -7.189 -19.808 -30.210 1.00 94.19 334 GLN A C 1
ATOM 2763 O O . GLN A 1 334 ? -6.281 -20.487 -30.685 1.00 94.19 334 GLN A O 1
ATOM 2768 N N . MET A 1 335 ? -7.041 -19.032 -29.134 1.00 91.88 335 MET A N 1
ATOM 2769 C CA . MET A 1 335 ? -5.788 -18.884 -28.387 1.00 91.88 335 MET A CA 1
ATOM 2770 C C . MET A 1 335 ? -5.285 -20.229 -27.850 1.00 91.88 335 MET A C 1
ATOM 2772 O O . MET A 1 335 ? -4.102 -20.527 -27.947 1.00 91.88 335 MET A O 1
ATOM 2776 N N . SER A 1 336 ? -6.176 -21.114 -27.379 1.00 94.25 336 SER A N 1
ATOM 2777 C CA . SER A 1 336 ? -5.786 -22.436 -26.861 1.00 94.25 336 SER A CA 1
ATOM 2778 C C . SER A 1 336 ? -5.142 -23.371 -27.897 1.00 94.25 336 SER A C 1
ATOM 2780 O O . SER A 1 336 ? -4.734 -24.476 -27.546 1.00 94.25 336 SER A O 1
ATOM 2782 N N . LYS A 1 337 ? -5.133 -22.999 -29.183 1.00 93.69 337 LYS A N 1
ATOM 2783 C CA . LYS A 1 337 ? -4.490 -23.762 -30.265 1.00 93.69 337 LYS A CA 1
ATOM 2784 C C . LYS A 1 337 ? -3.084 -23.260 -30.587 1.00 93.69 337 LYS A C 1
ATOM 2786 O O . LYS A 1 337 ? -2.418 -23.861 -31.428 1.00 93.69 337 LYS A O 1
ATOM 2791 N N . GLU A 1 338 ? -2.655 -22.152 -29.992 1.00 93.81 338 GLU A N 1
ATOM 2792 C CA . GLU A 1 338 ? -1.307 -21.633 -30.182 1.00 93.81 338 GLU A CA 1
ATOM 2793 C C . GLU A 1 338 ? -0.281 -22.596 -29.580 1.00 93.81 338 GLU A C 1
ATOM 2795 O O . GLU A 1 338 ? -0.508 -23.204 -28.536 1.00 93.81 338 GLU A O 1
ATOM 2800 N N . ALA A 1 339 ? 0.867 -22.735 -30.246 1.00 89.62 339 ALA A N 1
ATOM 2801 C CA . ALA A 1 339 ? 1.930 -23.641 -29.805 1.00 89.62 339 ALA A CA 1
ATOM 2802 C C . ALA A 1 339 ? 2.583 -23.199 -28.485 1.00 89.62 339 ALA A C 1
ATOM 2804 O O . ALA A 1 339 ? 3.263 -23.984 -27.827 1.00 89.62 339 ALA A O 1
ATOM 2805 N N . ARG A 1 340 ? 2.428 -21.920 -28.134 1.00 92.62 340 ARG A N 1
ATOM 2806 C CA . ARG A 1 340 ? 2.988 -21.333 -26.927 1.00 92.62 340 ARG A CA 1
ATOM 2807 C C . ARG A 1 340 ? 2.168 -20.114 -26.531 1.00 92.62 340 ARG A C 1
ATOM 2809 O O . ARG A 1 340 ? 2.179 -19.118 -27.245 1.00 92.62 340 ARG A O 1
ATOM 2816 N N . ILE A 1 341 ? 1.508 -20.189 -25.383 1.00 93.31 341 ILE A N 1
ATOM 2817 C CA . ILE A 1 341 ? 0.643 -19.123 -24.868 1.00 93.31 341 ILE A CA 1
ATOM 2818 C C . ILE A 1 341 ? 1.334 -18.536 -23.646 1.00 93.31 341 ILE A C 1
ATOM 2820 O O . ILE A 1 341 ? 1.552 -19.257 -22.674 1.00 93.31 341 ILE A O 1
ATOM 2824 N N . LEU A 1 342 ? 1.714 -17.258 -23.678 1.00 89.94 342 LEU A N 1
ATOM 2825 C CA . LEU A 1 342 ? 2.192 -16.581 -22.470 1.00 89.94 342 LEU A CA 1
ATOM 2826 C C . LEU A 1 342 ? 1.033 -16.546 -21.480 1.00 89.94 342 LEU A C 1
ATOM 2828 O O . LEU A 1 342 ? 0.003 -16.000 -21.835 1.00 89.94 342 LEU A O 1
ATOM 2832 N N . TYR A 1 343 ? 1.193 -17.121 -20.289 1.00 87.31 343 TYR A N 1
ATOM 2833 C CA . TYR A 1 343 ? 0.159 -17.173 -19.254 1.00 87.31 343 TYR A CA 1
ATOM 2834 C C . TYR A 1 343 ? 0.432 -16.212 -18.103 1.00 87.31 343 TYR A C 1
ATOM 2836 O O . TYR A 1 343 ? -0.490 -15.589 -17.590 1.00 87.31 343 TYR A O 1
ATOM 2844 N N . HIS A 1 344 ? 1.678 -16.102 -17.656 1.00 80.50 344 HIS A N 1
ATOM 2845 C CA . HIS A 1 344 ? 2.064 -15.210 -16.567 1.00 80.50 344 HIS A CA 1
ATOM 2846 C C . HIS A 1 344 ? 3.390 -14.558 -16.926 1.00 80.50 344 HIS A C 1
ATOM 2848 O O . HIS A 1 344 ? 4.279 -15.230 -17.441 1.00 80.50 344 HIS A O 1
ATOM 2854 N N . LYS A 1 345 ? 3.525 -13.269 -16.632 1.00 82.88 345 LYS A N 1
ATOM 2855 C CA . LYS A 1 345 ? 4.795 -12.557 -16.666 1.00 82.88 345 LYS A CA 1
ATOM 2856 C C . LYS A 1 345 ? 4.923 -11.767 -15.369 1.00 82.88 345 LYS A C 1
ATOM 2858 O O . LYS A 1 345 ? 4.019 -11.002 -15.056 1.00 82.88 345 LYS A O 1
ATOM 2863 N N . GLY A 1 346 ? 5.993 -11.996 -14.620 1.00 66.75 346 GLY A N 1
ATOM 2864 C CA . GLY A 1 346 ? 6.191 -11.376 -13.314 1.00 66.75 346 GLY A CA 1
ATOM 2865 C C . GLY A 1 346 ? 7.326 -12.031 -12.529 1.00 66.75 346 GLY A C 1
ATOM 2866 O O . GLY A 1 346 ? 7.994 -12.920 -13.054 1.00 66.75 346 GLY A O 1
ATOM 2867 N N . PRO A 1 347 ? 7.563 -11.613 -11.281 1.00 68.56 347 PRO A N 1
ATOM 2868 C CA . PRO A 1 347 ? 8.607 -12.177 -10.433 1.00 68.56 347 PRO A CA 1
ATOM 2869 C C . PRO A 1 347 ? 8.560 -13.704 -10.316 1.00 68.56 347 PRO A C 1
ATOM 2871 O O . PRO A 1 347 ? 7.502 -14.279 -10.041 1.00 68.56 347 PRO A O 1
ATOM 2874 N N . LYS A 1 348 ? 9.715 -14.369 -10.416 1.00 72.50 348 LYS A N 1
ATOM 2875 C CA . LYS A 1 348 ? 9.898 -15.814 -10.172 1.00 72.50 348 LYS A CA 1
ATOM 2876 C C . LYS A 1 348 ? 9.303 -16.288 -8.829 1.00 72.50 348 LYS A C 1
ATOM 2878 O O . LYS A 1 348 ? 8.860 -17.427 -8.719 1.00 72.50 348 LYS A O 1
ATOM 2883 N N . LYS A 1 349 ? 9.183 -15.421 -7.828 1.00 68.69 349 LYS A N 1
ATOM 2884 C CA . LYS A 1 349 ? 8.566 -15.681 -6.523 1.00 68.69 349 LYS A CA 1
ATOM 2885 C C . LYS A 1 349 ? 7.082 -15.999 -6.651 1.00 68.69 349 LYS A C 1
ATOM 2887 O O . LYS A 1 349 ? 6.533 -16.776 -5.874 1.00 68.69 349 LYS A O 1
ATOM 2892 N N . TRP A 1 350 ? 6.421 -15.387 -7.630 1.00 64.00 350 TRP A N 1
ATOM 2893 C CA . TRP A 1 350 ? 4.970 -15.411 -7.794 1.00 64.00 350 TRP A CA 1
ATOM 2894 C C . TRP A 1 350 ? 4.503 -16.329 -8.923 1.00 64.00 350 TRP A C 1
ATOM 2896 O O . TRP A 1 350 ? 3.311 -16.620 -9.022 1.00 64.00 350 TRP A O 1
ATOM 2906 N N . ILE A 1 351 ? 5.419 -16.868 -9.733 1.00 77.81 351 ILE A N 1
ATOM 2907 C CA . ILE A 1 351 ? 5.035 -17.794 -10.806 1.00 77.81 351 ILE A CA 1
ATOM 2908 C C . ILE A 1 351 ? 4.597 -19.166 -10.285 1.00 77.81 351 ILE A C 1
ATOM 2910 O O . ILE A 1 351 ? 3.876 -19.867 -10.991 1.00 77.81 351 ILE A O 1
ATOM 2914 N N . HIS A 1 352 ? 5.004 -19.567 -9.072 1.00 73.75 352 HIS A N 1
ATOM 2915 C CA . HIS A 1 352 ? 4.753 -20.920 -8.562 1.00 73.75 352 HIS A CA 1
ATOM 2916 C C . HIS A 1 352 ? 3.254 -21.234 -8.448 1.00 73.75 352 HIS A C 1
ATOM 2918 O O . HIS A 1 352 ? 2.821 -22.311 -8.851 1.00 73.75 352 HIS A O 1
ATOM 2924 N N . SER A 1 353 ? 2.446 -20.272 -7.992 1.00 71.44 353 SER A N 1
ATOM 2925 C CA . SER A 1 353 ? 0.986 -20.423 -7.920 1.00 71.44 353 SER A CA 1
ATOM 2926 C C . SER A 1 353 ? 0.361 -20.594 -9.309 1.00 71.44 353 SER A C 1
ATOM 2928 O O . SER A 1 353 ? -0.500 -21.450 -9.499 1.00 71.44 353 SER A O 1
ATOM 2930 N N . SER A 1 354 ? 0.845 -19.834 -10.296 1.00 78.00 354 SER A N 1
ATOM 2931 C CA . SER A 1 354 ? 0.386 -19.906 -11.688 1.00 78.00 354 SER A CA 1
ATOM 2932 C C . SER A 1 354 ? 0.779 -21.225 -12.358 1.00 78.00 354 SER A C 1
ATOM 2934 O O . SER A 1 354 ? -0.016 -21.809 -13.088 1.00 78.00 354 SER A O 1
ATOM 2936 N N . VAL A 1 355 ? 1.989 -21.723 -12.092 1.00 81.12 355 VAL A N 1
ATOM 2937 C CA . VAL A 1 355 ? 2.452 -23.039 -12.556 1.00 81.12 355 VAL A CA 1
ATOM 2938 C C . VAL A 1 355 ? 1.578 -24.141 -11.962 1.00 81.12 355 VAL A C 1
ATOM 2940 O O . VAL A 1 355 ? 1.029 -24.953 -12.703 1.00 81.12 355 VAL A O 1
ATOM 2943 N N . GLN A 1 356 ? 1.371 -24.118 -10.645 1.00 79.12 356 GLN A N 1
ATOM 2944 C CA . GLN A 1 356 ? 0.594 -25.135 -9.947 1.00 79.12 356 GLN A CA 1
ATOM 2945 C C . GLN A 1 356 ? -0.879 -25.151 -10.388 1.00 79.12 356 GLN A C 1
ATOM 2947 O O . GLN A 1 356 ? -1.460 -26.222 -10.551 1.00 79.12 356 GLN A O 1
ATOM 2952 N N . GLU A 1 357 ? -1.493 -23.987 -10.621 1.00 86.06 357 GLU A N 1
ATOM 2953 C CA . GLU A 1 357 ? -2.846 -23.884 -11.182 1.00 86.06 357 GLU A CA 1
ATOM 2954 C C . GLU A 1 357 ? -2.949 -24.585 -12.545 1.00 86.06 357 GLU A C 1
ATOM 2956 O O . GLU A 1 357 ? -3.842 -25.411 -12.757 1.00 86.06 357 GLU A O 1
ATOM 2961 N N . LEU A 1 358 ? -2.016 -24.297 -13.456 1.00 89.75 358 LEU A N 1
ATOM 2962 C CA . LEU A 1 358 ? -1.996 -24.874 -14.799 1.00 89.75 358 LEU A CA 1
ATOM 2963 C C . LEU A 1 358 ? -1.752 -26.388 -14.777 1.00 89.75 358 LEU A C 1
ATOM 2965 O O . LEU A 1 358 ? -2.468 -27.138 -15.447 1.00 89.75 358 LEU A O 1
ATOM 2969 N N . GLU A 1 359 ? -0.792 -26.851 -13.978 1.00 90.62 359 GLU A N 1
ATOM 2970 C CA . GLU A 1 359 ? -0.471 -28.274 -13.833 1.00 90.62 359 GLU A CA 1
ATOM 2971 C C . GLU A 1 359 ? -1.618 -29.060 -13.183 1.00 90.62 359 GLU A C 1
ATOM 2973 O O . GLU A 1 359 ? -1.944 -30.160 -13.632 1.00 90.62 359 GLU A O 1
ATOM 2978 N N . ASN A 1 360 ? -2.317 -28.481 -12.199 1.00 88.31 360 ASN A N 1
ATOM 2979 C CA . ASN A 1 360 ? -3.520 -29.077 -11.602 1.00 88.31 360 ASN A CA 1
ATOM 2980 C C . ASN A 1 360 ? -4.666 -29.225 -12.614 1.00 88.31 360 ASN A C 1
ATOM 2982 O O . ASN A 1 360 ? -5.501 -30.129 -12.511 1.00 88.31 360 ASN A O 1
ATOM 2986 N N . LEU A 1 361 ? -4.711 -28.344 -13.615 1.00 91.56 361 LEU A N 1
ATOM 2987 C CA . LEU A 1 361 ? -5.612 -28.457 -14.758 1.00 91.56 361 LEU A CA 1
ATOM 2988 C C . LEU A 1 361 ? -5.060 -29.388 -15.851 1.00 91.56 361 LEU A C 1
ATOM 2990 O O . LEU A 1 361 ? -5.775 -29.704 -16.802 1.00 91.56 361 LEU A O 1
ATOM 2994 N N . GLY A 1 362 ? -3.852 -29.922 -15.689 1.00 91.75 362 GLY A N 1
ATOM 2995 C CA . GLY A 1 362 ? -3.226 -30.906 -16.567 1.00 91.75 362 GLY A CA 1
ATOM 2996 C C . GLY A 1 362 ? -2.461 -30.312 -17.750 1.00 91.75 362 GLY A C 1
ATOM 2997 O O . GLY A 1 362 ? -2.109 -31.069 -18.652 1.00 91.75 362 GLY A O 1
ATOM 2998 N N . ALA A 1 363 ? -2.234 -28.997 -17.777 1.00 95.94 363 ALA A N 1
ATOM 2999 C CA . ALA A 1 363 ? -1.425 -28.345 -18.803 1.00 95.94 363 ALA A CA 1
ATOM 3000 C C . ALA A 1 363 ? 0.081 -28.573 -18.569 1.00 95.94 363 ALA A C 1
ATOM 3002 O O . ALA A 1 363 ? 0.518 -28.773 -17.438 1.00 95.94 363 ALA A O 1
ATOM 3003 N N . GLN A 1 364 ? 0.875 -28.514 -19.641 1.00 96.12 364 GLN A N 1
ATOM 3004 C CA . GLN A 1 364 ? 2.336 -28.441 -19.566 1.00 96.12 364 GLN A CA 1
ATOM 3005 C C . GLN A 1 364 ? 2.789 -26.991 -19.677 1.00 96.12 364 GLN A C 1
ATOM 3007 O O . GLN A 1 364 ? 2.255 -26.222 -20.486 1.00 96.12 364 GLN A O 1
ATOM 3012 N N . VAL A 1 365 ? 3.792 -26.638 -18.875 1.00 94.69 365 VAL A N 1
ATOM 3013 C CA . VAL A 1 365 ? 4.300 -25.273 -18.787 1.00 94.69 365 VAL A CA 1
ATOM 3014 C C . VAL A 1 365 ? 5.796 -25.188 -19.067 1.00 94.69 365 VAL A C 1
ATOM 3016 O O . VAL A 1 365 ? 6.555 -26.110 -18.778 1.00 94.69 365 VAL A O 1
ATOM 3019 N N . ALA A 1 366 ? 6.224 -24.054 -19.614 1.00 94.19 366 ALA A N 1
ATOM 3020 C CA . ALA A 1 366 ? 7.624 -23.678 -19.740 1.00 94.19 366 ALA A CA 1
ATOM 3021 C C . ALA A 1 366 ? 7.860 -22.346 -19.030 1.00 94.19 366 ALA A C 1
ATOM 3023 O O . ALA A 1 366 ? 7.140 -21.378 -19.274 1.00 94.19 366 ALA A O 1
ATOM 3024 N N . ILE A 1 367 ? 8.884 -22.301 -18.183 1.00 90.25 367 ILE A N 1
ATOM 3025 C CA . ILE A 1 367 ? 9.308 -21.094 -17.475 1.00 90.25 367 ILE A CA 1
ATOM 3026 C C . ILE A 1 367 ? 10.555 -20.557 -18.169 1.00 90.25 367 ILE A C 1
ATOM 3028 O O . ILE A 1 367 ? 11.510 -21.300 -18.396 1.00 90.25 367 ILE A O 1
ATOM 3032 N N . VAL A 1 368 ? 10.547 -19.273 -18.506 1.00 86.88 368 VAL A N 1
ATOM 3033 C CA . VAL A 1 368 ? 11.731 -18.545 -18.967 1.00 86.88 368 VAL A CA 1
ATOM 3034 C C . VAL A 1 368 ? 12.065 -17.501 -17.921 1.00 86.88 368 VAL A C 1
ATOM 3036 O O . VAL A 1 368 ? 11.242 -16.631 -17.662 1.00 86.88 368 VAL A O 1
ATOM 3039 N N . ILE A 1 369 ? 13.249 -17.609 -17.327 1.00 80.56 369 ILE A N 1
ATOM 3040 C CA . ILE A 1 369 ? 13.809 -16.597 -16.429 1.00 80.56 369 ILE A CA 1
ATOM 3041 C C . ILE A 1 369 ? 14.589 -15.610 -17.303 1.00 80.56 369 ILE A C 1
ATOM 3043 O O . ILE A 1 369 ? 15.328 -16.054 -18.189 1.00 80.56 369 ILE A O 1
ATOM 3047 N N . ARG A 1 370 ? 14.372 -14.309 -17.107 1.00 63.22 370 ARG A N 1
ATOM 3048 C CA . ARG A 1 370 ? 15.037 -13.229 -17.842 1.00 63.22 370 ARG A CA 1
ATOM 3049 C C . ARG A 1 370 ? 15.985 -12.431 -16.968 1.00 63.22 370 ARG A C 1
ATOM 3051 O O . ARG A 1 370 ? 15.646 -12.205 -15.785 1.00 63.22 370 ARG A O 1
#

Foldseek 3Di:
DDAAPQLVVLLVVVVVVDPAQAFDHQKGFQNDPVSFVVLCVLLVCCPQPVQKTFGIASLLFKTWIFGSDNVQAWIWIDGSLDSHPVLTDTQGSHSVVCVVVRNDSDRPPPPPDDQPPVSVVVLLVVLVVVLVVCVVQVLLVVLLLQDACAPFQLDFHFFDPSSNQSSSCDSAQAHSSNRGGQDDDDAQTRHPQKGFGTAGNSSWGWIFGVVCVVQQTFIWTARGNPSGGDTFGQGSHSVRVSVLSVQCRVCRLPLVSNLVSLVVVVVVVRPSSVSRNVRSVPDDNDDPVRSVVCQVPPLFFKKWKKFQAQADLVVVQLVVQCVQVVHDSVVSNVQNPDRIGGDDIGGNNPCVVVCVVSVVSVTDMDMDGD

Secondary structure (DSSP, 8-state):
----HHHHHHHHHHHHH-SSSEETTTEEE--SHHHHHHHHHHTTHHHH-TTEEEEEE-SSSEEEEEESSTT---EEEEETT---GGG-EEEES-HHHHHHTT--SS---TTS----HHHHHHHHHHHHHHHHHHTT-HHHHHHHTS----S-TTS--B---GGGTTGGGBTTTEETTTTEE-B-SSTTSBPTTEEEEEE-TT-PEEEEEGGGGGGT--EEE--SSSSS---EEEESSHHHHHHHHHHHHHTTT-HHHHHHHHHHHHTTT-HHHHHHHHHHHHSPP--HHHHHHHHHH-TTSEEEEEEEE--S-HHHHHHHHHHHTT--HHHHHHHTTSS-EEEEEEETTTHHHHHHHHHHTT-EEEEEE-

pLDDT: mean 85.38, std 10.83, range [39.28, 98.19]

Sequence (370 aa):
MKLPNHWQSFIKIFQKKFNSEIVYGSIRVFQDEEAIKERFTTHQFETYLPFYIPVADDSGGQVAVISRNDEDKKVYLTSYGTLEEKYFKILDRDLLHWMQRKFPFDNEDKQENELTAEQQASFESENKHLLEQIGQFPSLLNFWNQTYSIENLCLPENFPVVDQLLAFQDGYAFNTVASKSLIGEKEGDFKESWLVIASNYFADPFFIDFNDSEENFPVYFAFHGTGKWKPIKVANSVDTFQNVLRTIFELRYDKNGLLSLLTEFSISGNEFWDEVYQNVLEMPEMAEDEQNEMISESDWQEAEVYITDIGPNKMKIVSLLKAKYRLSGAEALQMSKEARILYHKGPKKWIHSSVQELENLGAQVAIVIR

Radius of gyration: 22.24 Å; chains: 1; bounding box: 59×54×63 Å